Protein AF-X1LWW3-F1 (afdb_monomer_lite)

Sequence (211 aa):
NKEDERLEAESEGTTGSRALFHESEEETETEDITKPSPLWREARHLEIQKPESTLDLELETPLEQMEEQEVVDDPVRMYLHEIGRVHLLTAAEEKDLARKMEEGIRIKEIKQGYLQRYGRDPSATEIIITILLELSQASTTIHLLQEQLQLTPAASFLENISNAKLRESIDSEIRPQLILAIAHQTDKSIPEAGQLLTELALNINLLPRNR

Organism: NCBI:txid412755

InterPro domains:
  IPR009042 RNA polymerase sigma-70 region 1.2 [PF00140] (74-104)
  IPR013325 RNA polymerase sigma factor, region 2 [SSF88946] (73-123)

Foldseek 3Di:
DDDDDDDDDDDDDDDDDDDDDDDDDDDDDDDDPPDDDPPCDDDDDDPPPDPPPPDPPPDDDPDDPPPPPPDPDDVVVVVCVVVVVDDDDDPVVVLVVVLVVLLVVLLVVLQVVCCVVPVDGDDPVVSLVVLVVLLVVCVVLLVLLCVVQVHDDDPDPCCSLLPPSSLVCLSPDVDLVSLVSQCVVVVHDSVVSVVSSSSSNSSSVNDDHDD

pLDDT: mean 71.03, std 23.87, range [26.94, 97.19]

Secondary structure (DSSP, 8-state):
----------------------------------------------------------------TTSTTS----HHHHHHHHHHTSPPPPHHHHHHHHHHHHHHHHHHHHHHHHHHHHSSPPPHHHHHHHHHHHHHHTHHHHHHHHHHTTPPPPSSHHHHHT-HHHHHHHHS---HHHHHHHHHHHT--HHHHHHHHHHHHHHHHTSPPP-

Radius of gyration: 32.55 Å; chains: 1; bounding box: 53×86×96 Å

Structure (mmCIF, N/CA/C/O backbone):
data_AF-X1LWW3-F1
#
_entry.id   AF-X1LWW3-F1
#
loop_
_atom_site.group_PDB
_atom_site.id
_atom_site.type_symbol
_atom_site.label_atom_id
_atom_site.label_alt_id
_atom_site.label_comp_id
_atom_site.label_asym_id
_atom_site.label_entity_id
_atom_site.label_seq_id
_atom_site.pdbx_PDB_ins_code
_atom_site.Cartn_x
_atom_site.Cartn_y
_atom_site.Cartn_z
_atom_site.occupancy
_atom_site.B_iso_or_equiv
_atom_site.auth_seq_id
_atom_site.auth_comp_id
_atom_site.auth_asym_id
_atom_site.auth_atom_id
_atom_site.pdbx_PDB_model_num
ATOM 1 N N . ASN A 1 1 ? -23.680 -67.344 53.473 1.00 42.09 1 ASN A N 1
ATOM 2 C CA . ASN A 1 1 ? -23.224 -67.235 52.071 1.00 42.09 1 ASN A CA 1
ATOM 3 C C . ASN A 1 1 ? -22.686 -65.827 51.923 1.00 42.09 1 ASN A C 1
ATOM 5 O O . ASN A 1 1 ? -23.464 -64.909 52.133 1.00 42.09 1 ASN A O 1
ATOM 9 N N . LYS A 1 2 ? -21.362 -65.622 51.904 1.00 38.00 2 LYS A N 1
ATOM 10 C CA . LYS A 1 2 ? -20.435 -65.995 50.810 1.00 38.00 2 LYS A CA 1
ATOM 11 C C . LYS A 1 2 ? -20.917 -65.393 49.489 1.00 38.00 2 LYS A C 1
ATOM 13 O O . LYS A 1 2 ? -22.034 -65.720 49.105 1.00 38.00 2 LYS A O 1
ATOM 18 N N . GLU A 1 3 ? -20.164 -64.602 48.743 1.00 37.00 3 GLU A N 1
ATOM 19 C CA . GLU A 1 3 ? -18.806 -64.020 48.824 1.00 37.00 3 GLU A CA 1
ATOM 20 C C . GLU A 1 3 ? -18.736 -63.112 47.561 1.00 37.00 3 GLU A C 1
ATOM 22 O O . GLU A 1 3 ? -19.389 -63.453 46.577 1.00 37.00 3 GLU A O 1
ATOM 27 N N . ASP A 1 4 ? -18.085 -61.943 47.645 1.00 38.03 4 ASP A N 1
ATOM 28 C CA . ASP A 1 4 ? -17.089 -61.345 46.713 1.00 38.03 4 ASP A CA 1
ATOM 29 C C . ASP A 1 4 ? -17.143 -61.632 45.181 1.00 38.03 4 ASP A C 1
ATOM 31 O O . ASP A 1 4 ? -17.503 -62.718 44.748 1.00 38.03 4 ASP A O 1
ATOM 35 N N . GLU A 1 5 ? -16.707 -60.772 44.245 1.00 39.97 5 GLU A N 1
ATOM 36 C CA . GLU A 1 5 ? -16.131 -59.406 44.219 1.00 39.97 5 GLU A CA 1
ATOM 37 C C . GLU A 1 5 ? -16.098 -58.932 42.730 1.00 39.97 5 GLU A C 1
ATOM 39 O O . GLU A 1 5 ? -15.919 -59.792 41.876 1.00 39.97 5 GLU A O 1
ATOM 44 N N . ARG A 1 6 ? -16.116 -57.606 42.441 1.00 34.56 6 ARG A N 1
ATOM 45 C CA . ARG A 1 6 ? -15.432 -56.907 41.291 1.00 34.56 6 ARG A CA 1
ATOM 46 C C . ARG A 1 6 ? -15.757 -57.319 39.813 1.00 34.56 6 ARG A C 1
ATOM 48 O O . ARG A 1 6 ? -16.179 -58.430 39.555 1.00 34.56 6 ARG A O 1
ATOM 55 N N . LEU A 1 7 ? -15.569 -56.527 38.738 1.00 37.94 7 LEU A N 1
ATOM 56 C CA . LEU A 1 7 ? -15.313 -55.092 38.456 1.00 37.94 7 LEU A CA 1
ATOM 57 C C . LEU A 1 7 ? -15.684 -54.780 36.969 1.00 37.94 7 LEU A C 1
ATOM 59 O O . LEU A 1 7 ? -15.617 -55.674 36.137 1.00 37.94 7 LEU A O 1
ATOM 63 N N . GLU A 1 8 ? -16.000 -53.506 36.687 1.00 33.22 8 GLU A N 1
ATOM 64 C CA . GLU A 1 8 ? -15.754 -52.702 35.451 1.00 33.22 8 GLU A CA 1
ATOM 65 C C . GLU A 1 8 ? -16.253 -53.102 34.023 1.00 33.22 8 GLU A C 1
ATOM 67 O O . GLU A 1 8 ? -15.926 -54.145 33.472 1.00 33.22 8 GLU A O 1
ATOM 72 N N . ALA A 1 9 ? -17.044 -52.172 33.442 1.00 33.34 9 ALA A N 1
ATOM 73 C CA . ALA A 1 9 ? -16.976 -51.507 32.111 1.00 33.34 9 ALA A CA 1
ATOM 74 C C . ALA A 1 9 ? -16.011 -52.040 31.016 1.00 33.34 9 ALA A C 1
ATOM 76 O O . ALA A 1 9 ? -14.944 -52.540 31.327 1.00 33.34 9 ALA A O 1
ATOM 77 N N . GLU A 1 10 ? -16.160 -51.848 29.700 1.00 30.58 10 GLU A N 1
ATOM 78 C CA . GLU A 1 10 ? -17.108 -51.282 28.720 1.00 30.58 10 GLU A CA 1
ATOM 79 C C . GLU A 1 10 ? -16.449 -51.553 27.330 1.00 30.58 10 GLU A C 1
ATOM 81 O O . GLU A 1 10 ? -15.224 -51.569 27.264 1.00 30.58 10 GLU A O 1
ATOM 86 N N . SER A 1 11 ? -17.255 -51.728 26.263 1.00 32.38 11 SER A N 1
ATOM 87 C CA . SER A 1 11 ? -17.024 -51.264 24.859 1.00 32.38 11 SER A CA 1
ATOM 88 C C . SER A 1 11 ? -15.762 -51.745 24.055 1.00 32.38 11 SER A C 1
ATOM 90 O O . SER A 1 11 ? -14.815 -52.277 24.613 1.00 32.38 11 SER A O 1
ATOM 92 N N . GLU A 1 12 ? -15.658 -51.750 22.709 1.00 31.80 12 GLU A N 1
ATOM 93 C CA . GLU A 1 12 ? -16.465 -51.259 21.567 1.00 31.80 12 GLU A CA 1
ATOM 94 C C . GLU A 1 12 ? -16.449 -52.216 20.335 1.00 31.80 12 GLU A C 1
ATOM 96 O O . GLU A 1 12 ? -15.546 -53.027 20.148 1.00 31.80 12 GLU A O 1
ATOM 101 N N . GLY A 1 13 ? -17.440 -52.039 19.446 1.00 30.72 13 GLY A N 1
ATOM 102 C CA . GLY A 1 13 ? -17.260 -51.811 17.993 1.00 30.72 13 GLY A CA 1
ATOM 103 C C . GLY A 1 13 ? -16.327 -52.702 17.149 1.00 30.72 13 GLY A C 1
ATOM 104 O O . GLY A 1 13 ? -15.132 -52.451 17.035 1.00 30.72 13 GLY A O 1
ATOM 105 N N . THR A 1 14 ? -16.900 -53.660 16.410 1.00 31.52 14 THR A N 1
ATOM 106 C CA . THR A 1 14 ? -16.178 -54.539 15.465 1.00 31.52 14 THR A CA 1
ATOM 107 C C . THR A 1 14 ? -15.800 -53.879 14.128 1.00 31.52 14 THR A C 1
ATOM 109 O O . THR A 1 14 ? -16.537 -53.075 13.561 1.00 31.52 14 THR A O 1
ATOM 112 N N . THR A 1 15 ? -14.654 -54.304 13.592 1.00 28.72 15 THR A N 1
ATOM 113 C CA . THR A 1 15 ? -14.040 -53.906 12.319 1.00 28.72 15 THR A CA 1
ATOM 114 C C . THR A 1 15 ? -14.560 -54.670 11.085 1.00 28.72 15 THR A C 1
ATOM 116 O O . THR A 1 15 ? -14.900 -55.845 11.157 1.00 28.72 15 THR A O 1
ATOM 119 N N . GLY A 1 16 ? -14.470 -54.033 9.908 1.00 27.94 16 GLY A N 1
ATOM 120 C CA . GLY A 1 16 ? -14.126 -54.709 8.644 1.00 27.94 16 GLY A CA 1
ATOM 121 C C . GLY A 1 16 ? -15.239 -55.366 7.804 1.00 27.94 16 GLY A C 1
ATOM 122 O O . GLY A 1 16 ? -15.766 -56.427 8.119 1.00 27.94 16 GLY A O 1
ATOM 123 N N . SER A 1 17 ? -15.471 -54.821 6.607 1.00 32.28 17 SER A N 1
ATOM 124 C CA . SER A 1 17 ? -16.016 -55.539 5.438 1.00 32.28 17 SER A CA 1
ATOM 125 C C . SER A 1 17 ? -15.245 -55.052 4.206 1.00 32.28 17 SER A C 1
ATOM 127 O O . SER A 1 17 ? -15.243 -53.863 3.921 1.00 32.28 17 SER A O 1
ATOM 129 N N . ARG A 1 18 ? -14.335 -55.852 3.636 1.00 27.52 18 ARG A N 1
ATOM 130 C CA . ARG A 1 18 ? -14.555 -56.999 2.723 1.00 27.52 18 ARG A CA 1
ATOM 131 C C . ARG A 1 18 ? -14.950 -56.558 1.299 1.00 27.52 18 ARG A C 1
ATOM 133 O O . ARG A 1 18 ? -16.104 -56.645 0.911 1.00 27.52 18 ARG A O 1
ATOM 140 N N . ALA A 1 19 ? -13.918 -56.145 0.562 1.00 28.84 19 ALA A N 1
ATOM 141 C CA . ALA A 1 19 ? -13.612 -56.450 -0.841 1.00 28.84 19 ALA A CA 1
ATOM 142 C C . ALA A 1 19 ? -14.745 -56.700 -1.863 1.00 28.84 19 ALA A C 1
ATOM 144 O O . ALA A 1 19 ? -15.468 -57.691 -1.774 1.00 28.84 19 ALA A O 1
ATOM 145 N N . LEU A 1 20 ? -14.675 -55.960 -2.976 1.00 29.12 20 LEU A N 1
ATOM 146 C CA . LEU A 1 20 ? -14.835 -56.544 -4.310 1.00 29.12 20 LEU A CA 1
ATOM 147 C C . LEU A 1 20 ? -13.635 -56.121 -5.175 1.00 29.12 20 LEU A C 1
ATOM 149 O O . LEU A 1 20 ? -13.406 -54.930 -5.367 1.00 29.12 20 LEU A O 1
ATOM 153 N N . PHE A 1 21 ? -12.866 -57.097 -5.657 1.00 26.94 21 PHE A N 1
ATOM 154 C CA . PHE A 1 21 ? -11.781 -56.896 -6.621 1.00 26.94 21 PHE A CA 1
ATOM 155 C C . PHE A 1 21 ? -12.326 -57.058 -8.044 1.00 26.94 21 PHE A C 1
ATOM 157 O O . PHE A 1 21 ? -13.183 -57.912 -8.284 1.00 26.94 21 PHE A O 1
ATOM 164 N N . HIS A 1 22 ? -11.766 -56.313 -8.994 1.00 27.00 22 HIS A N 1
ATOM 165 C CA . HIS A 1 22 ? -11.712 -56.754 -10.385 1.00 27.00 22 HIS A CA 1
ATOM 166 C C . HIS A 1 22 ? -10.365 -56.335 -10.977 1.00 27.00 22 HIS A C 1
ATOM 168 O O . HIS A 1 22 ? -10.201 -55.217 -11.458 1.00 27.00 22 HIS A O 1
ATOM 174 N N . GLU A 1 23 ? -9.390 -57.231 -10.851 1.00 29.97 23 GLU A N 1
ATOM 175 C CA . GLU A 1 23 ? -8.090 -57.138 -11.511 1.00 29.97 23 GLU A CA 1
ATOM 176 C C . GLU A 1 23 ? -8.173 -57.817 -12.879 1.00 29.97 23 GLU A C 1
ATOM 178 O O . GLU A 1 23 ? -8.755 -58.896 -13.003 1.00 29.97 23 GLU A O 1
ATOM 183 N N . SER A 1 24 ? -7.553 -57.177 -13.869 1.00 28.59 24 SER A N 1
ATOM 184 C CA . SER A 1 24 ? -7.166 -57.763 -15.153 1.00 28.59 24 SER A CA 1
ATOM 185 C C . SER A 1 24 ? -5.855 -57.100 -15.592 1.00 28.59 24 SER A C 1
ATOM 187 O O . SER A 1 24 ? -5.847 -56.197 -16.426 1.00 28.59 24 SER A O 1
ATOM 189 N N . GLU A 1 25 ? -4.760 -57.527 -14.964 1.00 30.78 25 GLU A N 1
ATOM 190 C CA . GLU A 1 25 ? -3.413 -57.581 -15.562 1.00 30.78 25 GLU A CA 1
ATOM 191 C C . GLU A 1 25 ? -3.492 -58.470 -16.837 1.00 30.78 25 GLU A C 1
ATOM 193 O O . GLU A 1 25 ? -4.400 -59.296 -16.937 1.00 30.78 25 GLU A O 1
ATOM 198 N N . GLU A 1 26 ? -2.668 -58.419 -17.886 1.00 29.92 26 GLU A N 1
ATOM 199 C CA . GLU A 1 26 ? -1.486 -57.638 -18.304 1.00 29.92 26 GLU A CA 1
ATOM 200 C C . GLU A 1 26 ? -1.547 -57.577 -19.874 1.00 29.92 26 GLU A C 1
ATOM 202 O O . GLU A 1 26 ? -2.515 -58.067 -20.459 1.00 29.92 26 GLU A O 1
ATOM 207 N N . GLU A 1 27 ? -0.655 -56.996 -20.687 1.00 30.27 27 GLU A N 1
ATOM 208 C CA . GLU A 1 27 ? 0.735 -56.547 -20.507 1.00 30.27 27 GLU A CA 1
ATOM 209 C C . GLU A 1 27 ? 1.046 -55.297 -21.397 1.00 30.27 27 GLU A C 1
ATOM 211 O O . GLU A 1 27 ? 0.201 -54.430 -21.618 1.00 30.27 27 GLU A O 1
ATOM 216 N N . THR A 1 28 ? 2.283 -55.196 -21.888 1.00 28.97 28 THR A N 1
ATOM 217 C CA . THR A 1 28 ? 2.961 -54.163 -22.694 1.00 28.97 28 THR A CA 1
ATOM 218 C C . THR A 1 28 ? 2.555 -54.027 -24.176 1.00 28.97 28 THR A C 1
ATOM 220 O O . THR A 1 28 ? 2.373 -55.040 -24.843 1.00 28.97 28 THR A O 1
ATOM 223 N N . GLU A 1 29 ? 2.646 -52.813 -24.753 1.00 30.06 29 GLU A N 1
ATOM 224 C CA . GLU A 1 29 ? 3.713 -52.489 -25.739 1.00 30.06 29 GLU A CA 1
ATOM 225 C C . GLU A 1 29 ? 3.787 -50.997 -26.158 1.00 30.06 29 GLU A C 1
ATOM 227 O O . GLU A 1 29 ? 2.811 -50.385 -26.581 1.00 30.06 29 GLU A O 1
ATOM 232 N N . THR A 1 30 ? 5.019 -50.471 -26.147 1.00 35.94 30 THR A N 1
ATOM 233 C CA . THR A 1 30 ? 5.535 -49.256 -26.824 1.00 35.94 30 THR A CA 1
ATOM 234 C C . THR A 1 30 ? 5.037 -47.857 -26.422 1.00 35.94 30 THR A C 1
ATOM 236 O O . THR A 1 30 ? 3.871 -47.491 -26.536 1.00 35.94 30 THR A O 1
ATOM 239 N N . GLU A 1 31 ? 6.010 -47.021 -26.048 1.00 42.03 31 GLU A N 1
ATOM 240 C CA . GLU A 1 31 ? 5.896 -45.568 -25.928 1.00 42.03 31 GLU A CA 1
ATOM 241 C C . GLU A 1 31 ? 5.699 -44.929 -27.317 1.00 42.03 31 GLU A C 1
ATOM 243 O O . GLU A 1 31 ? 6.591 -45.010 -28.163 1.00 42.03 31 GLU A O 1
ATOM 248 N N . ASP A 1 32 ? 4.588 -44.221 -27.545 1.00 32.72 32 ASP A N 1
ATOM 249 C CA . ASP A 1 32 ? 4.509 -43.219 -28.615 1.00 32.72 32 ASP A CA 1
ATOM 250 C C . ASP A 1 32 ? 4.491 -41.819 -27.996 1.00 32.72 32 ASP A C 1
ATOM 252 O O . ASP A 1 32 ? 3.484 -41.348 -27.463 1.00 32.72 32 ASP A O 1
ATOM 256 N N . ILE A 1 33 ? 5.639 -41.142 -28.054 1.00 49.72 33 ILE A N 1
ATOM 257 C CA . ILE A 1 33 ? 5.785 -39.739 -27.652 1.00 49.72 33 ILE A CA 1
ATOM 258 C C . ILE A 1 33 ? 5.254 -38.866 -28.801 1.00 49.72 33 ILE A C 1
ATOM 260 O O . ILE A 1 33 ? 5.992 -38.147 -29.486 1.00 49.72 33 ILE A O 1
ATOM 264 N N . T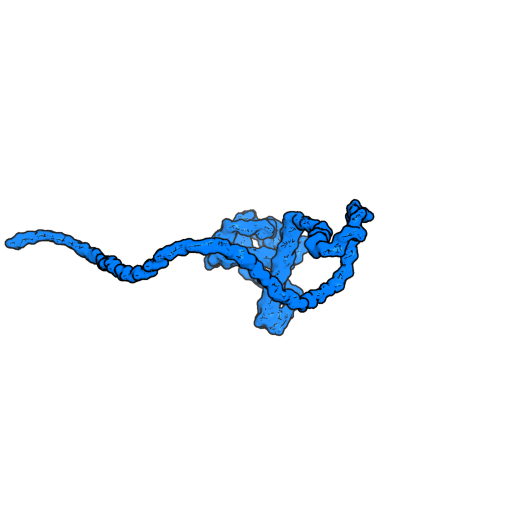HR A 1 34 ? 3.943 -38.931 -29.041 1.00 41.12 34 THR A N 1
ATOM 265 C CA . THR A 1 34 ? 3.278 -38.173 -30.104 1.00 41.12 34 THR A CA 1
ATOM 266 C C . THR A 1 34 ? 3.107 -36.703 -29.708 1.00 41.12 34 THR A C 1
ATOM 268 O O . THR A 1 34 ? 2.056 -36.279 -29.248 1.00 41.12 34 THR A O 1
ATOM 271 N N . LYS A 1 35 ? 4.180 -35.931 -29.938 1.00 43.56 35 LYS A N 1
ATOM 272 C CA . LYS A 1 35 ? 4.260 -34.475 -30.214 1.00 43.56 35 LYS A CA 1
ATOM 273 C C . LYS A 1 35 ? 3.374 -33.535 -29.362 1.00 43.56 35 LYS A C 1
ATOM 275 O O . LYS A 1 35 ? 2.153 -33.562 -29.496 1.00 43.56 35 LYS A O 1
ATOM 280 N N . PRO A 1 36 ? 3.947 -32.567 -28.614 1.00 40.44 36 PRO A N 1
ATOM 281 C CA . PRO A 1 36 ? 3.145 -31.610 -27.854 1.00 40.44 36 PRO A CA 1
ATOM 282 C C . PRO A 1 36 ? 2.225 -30.790 -28.770 1.00 40.44 36 PRO A C 1
ATOM 284 O O . PRO A 1 36 ? 2.679 -30.083 -29.672 1.00 40.44 36 PRO A O 1
ATOM 287 N N . SER A 1 37 ? 0.920 -30.877 -28.510 1.00 42.25 37 SER A N 1
ATOM 288 C CA . SER A 1 37 ? -0.119 -30.097 -29.184 1.00 42.25 37 SER A CA 1
ATOM 289 C C . SER A 1 37 ? 0.187 -28.594 -29.108 1.00 42.25 37 SER A C 1
ATOM 291 O O . SER A 1 37 ? 0.428 -28.091 -28.007 1.00 42.25 37 SER A O 1
ATOM 293 N N . PRO A 1 38 ? 0.133 -27.837 -30.222 1.00 46.41 38 PRO A N 1
ATOM 294 C CA . PRO A 1 38 ? 0.380 -26.401 -30.191 1.00 46.41 38 PRO A CA 1
ATOM 295 C C . PRO A 1 38 ? -0.770 -25.687 -29.467 1.00 46.41 38 PRO A C 1
ATOM 297 O O . PRO A 1 38 ? -1.820 -25.401 -30.041 1.00 46.41 38 PRO A O 1
ATOM 300 N N . LEU A 1 39 ? -0.554 -25.374 -28.187 1.00 44.78 39 LEU A N 1
ATOM 301 C CA . LEU A 1 39 ? -1.499 -24.662 -27.314 1.00 44.78 39 LEU A CA 1
ATOM 302 C C . LEU A 1 39 ? -1.666 -23.167 -27.659 1.00 44.78 39 LEU A C 1
ATOM 304 O O . LEU A 1 39 ? -2.405 -22.449 -26.992 1.00 44.78 39 LEU A O 1
ATOM 308 N N . TRP A 1 40 ? -1.043 -22.711 -28.746 1.00 41.69 40 TRP A N 1
ATOM 309 C CA . TRP A 1 40 ? -1.119 -21.352 -29.278 1.00 41.69 40 TRP A CA 1
ATOM 310 C C . TRP A 1 40 ? -2.173 -21.268 -30.386 1.00 41.69 40 TRP A C 1
ATOM 312 O O . TRP A 1 40 ? -1.863 -21.036 -31.555 1.00 41.69 40 TRP A O 1
ATOM 322 N N . ARG A 1 41 ? -3.443 -21.496 -30.029 1.00 38.84 41 ARG A N 1
ATOM 323 C CA . ARG A 1 41 ? -4.552 -21.340 -30.978 1.00 38.84 41 ARG A CA 1
ATOM 324 C C . ARG A 1 41 ? -4.790 -19.852 -31.243 1.00 38.84 41 ARG A C 1
ATOM 326 O O . ARG A 1 41 ? -5.519 -19.212 -30.496 1.00 38.84 41 ARG A O 1
ATOM 333 N N . GLU A 1 42 ? -4.152 -19.358 -32.303 1.00 43.19 42 GLU A N 1
ATOM 334 C CA . GLU A 1 42 ? -4.397 -18.077 -32.978 1.00 43.19 42 GLU A CA 1
ATOM 335 C C . GLU A 1 42 ? -4.565 -16.883 -32.030 1.00 43.19 42 GLU A C 1
ATOM 337 O O . GLU A 1 42 ? -5.670 -16.536 -31.600 1.00 43.19 42 GLU A O 1
ATOM 342 N N . ALA A 1 43 ? -3.451 -16.193 -31.770 1.00 45.19 43 ALA A N 1
ATOM 343 C CA . ALA A 1 43 ? -3.479 -14.854 -31.201 1.00 45.19 43 ALA A CA 1
ATOM 344 C C . ALA A 1 43 ? -4.308 -13.933 -32.115 1.00 45.19 43 ALA A C 1
ATOM 346 O O . ALA A 1 43 ? -3.825 -13.423 -33.129 1.00 45.19 43 ALA A O 1
ATOM 347 N N . ARG A 1 44 ? -5.586 -13.738 -31.764 1.00 41.47 44 ARG A N 1
ATOM 348 C CA . ARG A 1 44 ? -6.431 -12.714 -32.385 1.00 41.47 44 ARG A CA 1
ATOM 349 C C . ARG A 1 44 ? -5.702 -11.387 -32.246 1.00 41.47 44 ARG A C 1
ATOM 351 O O . ARG A 1 44 ? -5.200 -11.094 -31.162 1.00 41.47 44 ARG A O 1
ATOM 358 N N . HIS A 1 45 ? -5.657 -10.614 -33.329 1.00 41.66 45 HIS A N 1
ATOM 359 C CA . HIS A 1 45 ? -5.015 -9.305 -33.341 1.00 41.66 45 HIS A CA 1
ATOM 360 C C . HIS A 1 45 ? -5.557 -8.445 -32.191 1.00 41.66 45 HIS A C 1
ATOM 362 O O . HIS A 1 45 ? -6.698 -7.987 -32.218 1.00 41.66 45 HIS A O 1
ATOM 368 N N . LEU A 1 46 ? -4.725 -8.261 -31.170 1.00 43.31 46 LEU A N 1
ATOM 369 C CA . LEU A 1 46 ? -4.905 -7.252 -30.144 1.00 43.31 46 LEU A CA 1
ATOM 370 C C . LEU A 1 46 ? -4.251 -5.988 -30.687 1.00 43.31 46 LEU A C 1
ATOM 372 O O . LEU A 1 46 ? -3.028 -5.859 -30.666 1.00 43.31 46 LEU A O 1
ATOM 376 N N . GLU A 1 47 ? -5.070 -5.070 -31.196 1.00 44.00 47 GLU A N 1
ATOM 377 C CA . GLU A 1 47 ? -4.635 -3.718 -31.543 1.00 44.00 47 GLU A CA 1
ATOM 378 C C . GLU A 1 47 ? -4.287 -2.960 -30.256 1.00 44.00 47 GLU A C 1
ATOM 380 O O . GLU A 1 47 ? -5.091 -2.222 -29.685 1.00 44.00 47 GLU A O 1
ATOM 385 N N . ILE A 1 48 ? -3.067 -3.180 -29.767 1.00 55.03 48 ILE A N 1
ATOM 386 C CA . ILE A 1 48 ? -2.485 -2.389 -28.689 1.00 55.03 48 ILE A CA 1
ATOM 387 C C . ILE A 1 48 ? -2.202 -1.006 -29.274 1.00 55.03 48 ILE A C 1
ATOM 389 O O . ILE A 1 48 ? -1.207 -0.805 -29.970 1.00 55.03 48 ILE A O 1
ATOM 393 N N . GLN A 1 49 ? -3.082 -0.044 -28.991 1.00 40.06 49 GLN A N 1
ATOM 394 C CA . GLN A 1 49 ? -2.807 1.362 -29.269 1.00 40.06 49 GLN A CA 1
ATOM 395 C C . GLN A 1 49 ? -1.612 1.794 -28.415 1.00 40.06 49 GLN A C 1
ATOM 397 O O . GLN A 1 49 ? -1.743 2.048 -27.218 1.00 40.06 49 GLN A O 1
ATOM 402 N N . LYS A 1 50 ? -0.430 1.831 -29.036 1.00 42.25 50 LYS A N 1
ATOM 403 C CA . LYS A 1 50 ? 0.790 2.368 -28.438 1.00 42.25 50 LYS A CA 1
ATOM 404 C C . LYS A 1 50 ? 0.554 3.864 -28.183 1.00 42.25 50 LYS A C 1
ATOM 406 O O . LYS A 1 50 ? 0.349 4.587 -29.157 1.00 42.25 50 LYS A O 1
ATOM 411 N N . PRO A 1 51 ? 0.545 4.349 -26.927 1.00 41.66 51 PRO A N 1
ATOM 412 C CA . PRO A 1 51 ? 0.475 5.783 -26.684 1.00 41.66 51 PRO A CA 1
ATOM 413 C C . PRO A 1 51 ? 1.723 6.446 -27.279 1.00 41.66 51 PRO A C 1
ATOM 415 O O . PRO A 1 51 ? 2.825 5.903 -27.167 1.00 41.66 51 PRO A O 1
ATOM 418 N N . GLU A 1 52 ? 1.556 7.610 -27.907 1.00 43.72 52 GLU A N 1
ATOM 419 C CA . GLU A 1 52 ? 2.662 8.391 -28.467 1.00 43.72 52 GLU A CA 1
ATOM 420 C C . GLU A 1 52 ? 3.538 8.958 -27.339 1.00 43.72 52 GLU A C 1
ATOM 422 O O . GLU A 1 52 ? 3.359 10.080 -26.869 1.00 43.72 52 GLU A O 1
ATOM 427 N N . SER A 1 53 ? 4.496 8.158 -26.870 1.00 42.03 53 SER A N 1
ATOM 428 C CA . SER A 1 53 ? 5.545 8.612 -25.965 1.00 42.03 53 SER A CA 1
ATOM 429 C C . SER A 1 53 ? 6.652 9.291 -26.772 1.00 42.03 53 SER A C 1
ATOM 431 O O . SER A 1 53 ? 7.577 8.625 -27.240 1.00 42.03 53 SER A O 1
ATOM 433 N N . THR A 1 54 ? 6.580 10.616 -26.906 1.00 40.97 54 THR A N 1
ATOM 434 C CA . THR A 1 54 ? 7.696 11.455 -27.373 1.00 40.97 54 THR A CA 1
ATOM 435 C C . THR A 1 54 ? 8.772 11.538 -26.285 1.00 40.97 54 THR A C 1
ATOM 437 O O . THR A 1 54 ? 8.919 12.549 -25.596 1.00 40.97 54 THR A O 1
ATOM 440 N N . LEU A 1 55 ? 9.471 10.426 -26.080 1.00 40.69 55 LEU A N 1
ATOM 441 C CA . LEU A 1 55 ? 10.679 10.333 -25.275 1.00 40.69 55 LEU A CA 1
ATOM 442 C C . LEU A 1 55 ? 11.776 9.795 -26.184 1.00 40.69 55 LEU A C 1
ATOM 444 O O . LEU A 1 55 ? 11.957 8.582 -26.297 1.00 40.69 55 LEU A O 1
ATOM 448 N N . ASP A 1 56 ? 12.484 10.723 -26.824 1.00 43.09 56 ASP A N 1
ATOM 449 C CA . ASP A 1 56 ? 13.744 10.456 -27.506 1.00 43.09 56 ASP A CA 1
ATOM 450 C C . ASP A 1 56 ? 14.782 10.047 -26.453 1.00 43.09 56 ASP A C 1
ATOM 452 O O . ASP A 1 56 ? 15.525 10.857 -25.898 1.00 43.09 56 ASP A O 1
ATOM 456 N N . LEU A 1 57 ? 14.783 8.756 -26.124 1.00 47.94 57 LEU A N 1
ATOM 457 C CA . LEU A 1 57 ? 15.855 8.101 -25.391 1.00 47.94 57 LEU A CA 1
ATOM 458 C C . LEU A 1 57 ? 17.022 7.890 -26.361 1.00 47.94 57 LEU A C 1
ATOM 460 O O . LEU A 1 57 ? 17.277 6.772 -26.808 1.00 47.94 57 LEU A O 1
ATOM 464 N N . GLU A 1 58 ? 17.722 8.982 -26.681 1.00 48.03 58 GLU A N 1
ATOM 465 C CA . GLU A 1 58 ? 19.036 8.960 -27.334 1.00 48.03 58 GLU A CA 1
ATOM 466 C C . GLU A 1 58 ? 20.064 8.330 -26.377 1.00 48.03 58 GLU A C 1
ATOM 468 O O . GLU A 1 58 ? 20.848 8.996 -25.701 1.00 48.03 58 GLU A O 1
ATOM 473 N N . LEU A 1 59 ? 20.011 7.002 -26.275 1.00 52.56 59 LEU A N 1
ATOM 474 C CA . LEU A 1 59 ? 20.987 6.179 -25.576 1.00 52.56 59 LEU A CA 1
ATOM 475 C C . LEU A 1 59 ? 22.185 5.961 -26.506 1.00 52.56 59 LEU A C 1
ATOM 477 O O . LEU A 1 59 ? 22.172 5.069 -27.350 1.00 52.56 59 LEU A O 1
ATOM 481 N N . GLU A 1 60 ? 23.227 6.781 -26.353 1.00 52.09 60 GLU A N 1
ATOM 482 C CA . GLU A 1 60 ? 24.503 6.564 -27.040 1.00 52.09 60 GLU A CA 1
ATOM 483 C C . GLU A 1 60 ? 25.148 5.239 -26.594 1.00 52.09 60 GLU A C 1
ATOM 485 O O . GLU A 1 60 ? 25.677 5.130 -25.486 1.00 52.09 60 GLU A O 1
ATOM 490 N N . THR A 1 61 ? 25.187 4.242 -27.482 1.00 50.03 61 THR A N 1
ATOM 491 C CA . THR A 1 61 ? 26.059 3.064 -27.346 1.00 50.03 61 THR A CA 1
ATOM 492 C C . THR A 1 61 ? 26.845 2.815 -28.641 1.00 50.03 61 THR A C 1
ATOM 494 O O . THR A 1 61 ? 26.303 2.305 -29.621 1.00 50.03 61 THR A O 1
ATOM 497 N N . PRO A 1 62 ? 28.152 3.140 -28.684 1.00 52.75 62 PRO A N 1
ATOM 498 C CA . PRO A 1 62 ? 29.003 2.818 -29.826 1.00 52.75 62 PRO A CA 1
ATOM 499 C C . PRO A 1 62 ? 29.436 1.342 -29.800 1.00 52.75 62 PRO A C 1
ATOM 501 O O . PRO A 1 62 ? 30.551 1.022 -29.387 1.00 52.75 62 PRO A O 1
ATOM 504 N N . LEU A 1 63 ? 28.570 0.436 -30.262 1.00 49.09 63 LEU A N 1
ATOM 505 C CA . LEU A 1 63 ? 28.945 -0.933 -30.632 1.00 49.09 63 LEU A CA 1
ATOM 506 C C . LEU A 1 63 ? 28.276 -1.325 -31.962 1.00 49.09 63 LEU A C 1
ATOM 508 O O . LEU A 1 63 ? 27.067 -1.214 -32.117 1.00 49.09 63 LEU A O 1
ATOM 512 N N . GLU A 1 64 ? 29.100 -1.800 -32.901 1.00 45.44 64 GLU A N 1
ATOM 513 C CA . GLU A 1 64 ? 28.706 -2.656 -34.037 1.00 45.44 64 GLU A CA 1
ATOM 514 C C . GLU A 1 64 ? 27.839 -2.050 -35.166 1.00 45.44 64 GLU A C 1
ATOM 516 O O . GLU A 1 64 ? 26.937 -2.693 -35.696 1.00 45.44 64 GLU A O 1
ATOM 521 N N . GLN A 1 65 ? 28.261 -0.905 -35.725 1.00 45.59 65 GLN A N 1
ATOM 522 C CA . GLN A 1 65 ? 27.886 -0.474 -37.095 1.00 45.59 65 GLN A CA 1
ATOM 523 C C . GLN A 1 65 ? 28.459 -1.383 -38.222 1.00 45.59 65 GLN A C 1
ATOM 525 O O . GLN A 1 65 ? 28.805 -0.895 -39.299 1.00 45.59 65 GLN A O 1
ATOM 530 N N . MET A 1 66 ? 28.663 -2.686 -37.985 1.00 44.16 66 MET A N 1
ATOM 531 C CA . MET A 1 66 ? 29.444 -3.559 -38.882 1.00 44.16 66 MET A CA 1
ATOM 532 C C . MET A 1 66 ? 28.769 -4.865 -39.327 1.00 44.16 66 MET A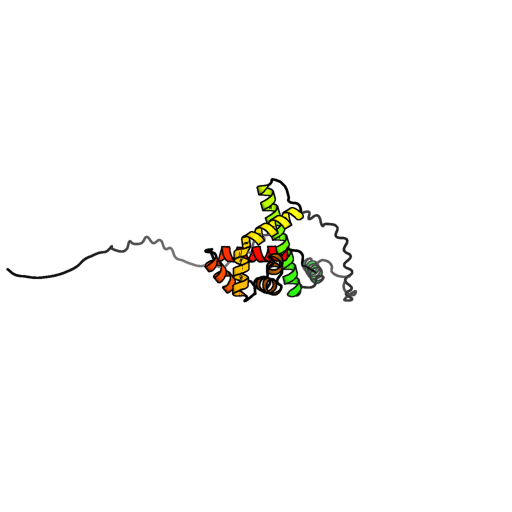 C 1
ATOM 534 O O . MET A 1 66 ? 29.306 -5.498 -40.233 1.00 44.16 66 MET A O 1
ATOM 538 N N . GLU A 1 67 ? 27.604 -5.251 -38.788 1.00 46.16 67 GLU A N 1
ATOM 539 C CA . GLU A 1 67 ? 26.937 -6.520 -39.164 1.00 46.16 67 GLU A CA 1
ATOM 540 C C . GLU A 1 67 ? 25.452 -6.388 -39.584 1.00 46.16 67 GLU A C 1
ATOM 542 O O . GLU A 1 67 ? 24.805 -7.387 -39.884 1.00 46.16 67 GLU A O 1
ATOM 547 N N . GLU A 1 68 ? 24.892 -5.176 -39.688 1.00 49.91 68 GLU A N 1
ATOM 548 C CA . GLU A 1 68 ? 23.439 -4.975 -39.888 1.00 49.91 68 GLU A CA 1
ATOM 549 C C . GLU A 1 68 ? 22.861 -5.375 -41.267 1.00 49.91 68 GLU A C 1
ATOM 551 O O . GLU A 1 68 ? 21.643 -5.316 -41.441 1.00 49.91 68 GLU A O 1
ATOM 556 N N . GLN A 1 69 ? 23.668 -5.768 -42.266 1.00 50.19 69 GLN A N 1
ATOM 557 C CA . GLN A 1 69 ? 23.189 -5.816 -43.661 1.00 50.19 69 GLN A CA 1
ATOM 558 C C . GLN A 1 69 ? 22.875 -7.205 -44.256 1.00 50.19 69 GLN A C 1
ATOM 560 O O . GLN A 1 69 ? 22.199 -7.251 -45.287 1.00 50.19 69 GLN A O 1
ATOM 565 N N . GLU A 1 70 ? 23.267 -8.327 -43.640 1.00 50.34 70 GLU A N 1
ATOM 566 C CA . GLU A 1 70 ? 22.919 -9.670 -44.147 1.00 50.34 70 GLU A CA 1
ATOM 567 C C . GLU A 1 70 ? 22.233 -10.565 -43.095 1.00 50.34 70 GLU A C 1
ATOM 569 O O . GLU A 1 70 ? 22.710 -10.761 -41.981 1.00 50.34 70 GLU A O 1
ATOM 574 N N . VAL A 1 71 ? 21.113 -11.181 -43.505 1.00 56.00 71 VAL A N 1
ATOM 575 C CA . VAL A 1 71 ? 20.266 -12.118 -42.731 1.00 56.00 71 VAL A CA 1
ATOM 576 C C . VAL A 1 71 ? 19.384 -11.476 -41.639 1.00 56.00 71 VAL A C 1
ATOM 578 O O . VAL A 1 71 ? 19.406 -11.863 -40.468 1.00 56.00 71 VAL A O 1
ATOM 581 N N . VAL A 1 72 ? 18.509 -10.557 -42.061 1.00 60.69 72 VAL A N 1
ATOM 582 C CA . VAL A 1 72 ? 17.284 -10.179 -41.328 1.00 60.69 72 VAL A CA 1
ATOM 583 C C . VAL A 1 72 ? 16.152 -11.135 -41.725 1.00 60.69 72 VAL A C 1
ATOM 585 O O . VAL A 1 72 ? 15.457 -10.869 -42.699 1.00 60.69 72 VAL A O 1
ATOM 588 N N . ASP A 1 73 ? 15.989 -12.256 -41.012 1.00 62.53 73 ASP A N 1
ATOM 589 C CA . ASP A 1 73 ? 14.767 -13.092 -41.117 1.00 62.53 73 ASP A CA 1
ATOM 590 C C . ASP A 1 73 ? 14.544 -14.080 -39.943 1.00 62.53 73 ASP A C 1
ATOM 592 O O . ASP A 1 73 ? 13.695 -14.967 -40.008 1.00 62.53 73 ASP A O 1
ATOM 596 N N . ASP A 1 74 ? 15.303 -13.958 -38.846 1.00 84.75 74 ASP A N 1
ATOM 597 C CA . ASP A 1 74 ? 15.092 -14.772 -37.641 1.00 84.75 74 ASP A CA 1
ATOM 598 C C . ASP A 1 74 ? 14.296 -13.971 -36.588 1.00 84.75 74 ASP A C 1
ATOM 600 O O . ASP A 1 74 ? 14.850 -13.043 -35.982 1.00 84.75 74 ASP A O 1
ATOM 604 N N . PRO A 1 75 ? 13.017 -14.311 -36.323 1.00 89.88 75 PRO A N 1
ATOM 605 C CA . PRO A 1 75 ? 12.209 -13.611 -35.327 1.00 89.88 75 PRO A CA 1
ATOM 606 C C . PRO A 1 75 ? 12.751 -13.784 -33.901 1.00 89.88 75 PRO A C 1
ATOM 608 O O . PRO A 1 75 ? 12.508 -12.920 -33.059 1.00 89.88 75 PRO A O 1
ATOM 611 N N . VAL A 1 76 ? 13.513 -14.850 -33.620 1.00 90.94 76 VAL A N 1
ATOM 612 C CA . VAL A 1 76 ? 14.175 -15.048 -32.324 1.00 90.94 76 VAL A CA 1
ATOM 613 C C . VAL A 1 76 ? 15.336 -14.070 -32.180 1.00 90.94 76 VAL A C 1
ATOM 615 O O . VAL A 1 76 ? 15.437 -13.403 -31.153 1.00 90.94 76 VAL A O 1
ATOM 618 N N . ARG A 1 77 ? 16.171 -13.908 -33.215 1.00 89.31 77 ARG A N 1
ATOM 619 C CA . ARG A 1 77 ? 17.250 -12.904 -33.233 1.00 89.31 77 ARG A CA 1
ATOM 620 C C . ARG A 1 77 ? 16.709 -11.484 -33.086 1.00 89.31 77 ARG A C 1
ATOM 622 O O . ARG A 1 77 ? 17.249 -10.721 -32.292 1.00 89.31 77 ARG A O 1
ATOM 629 N N . MET A 1 78 ? 15.627 -11.152 -33.794 1.00 90.12 78 MET A N 1
ATOM 630 C CA . MET A 1 78 ? 14.949 -9.859 -33.659 1.00 90.12 78 MET A CA 1
ATOM 631 C C . MET A 1 78 ? 14.455 -9.633 -32.222 1.00 90.12 78 MET A C 1
ATOM 633 O O . MET A 1 78 ? 14.708 -8.576 -31.652 1.00 90.12 78 MET A O 1
ATOM 637 N N . TYR A 1 79 ? 13.806 -10.631 -31.611 1.00 91.62 79 TYR A N 1
ATOM 638 C CA . TYR A 1 79 ? 13.337 -10.546 -30.226 1.00 91.62 79 TYR A CA 1
ATOM 639 C C . TYR A 1 79 ? 14.489 -10.394 -29.220 1.00 91.62 79 TYR A C 1
ATOM 641 O O . TYR A 1 79 ? 14.427 -9.527 -28.353 1.00 91.62 79 TYR A O 1
ATOM 649 N N . LEU A 1 80 ? 15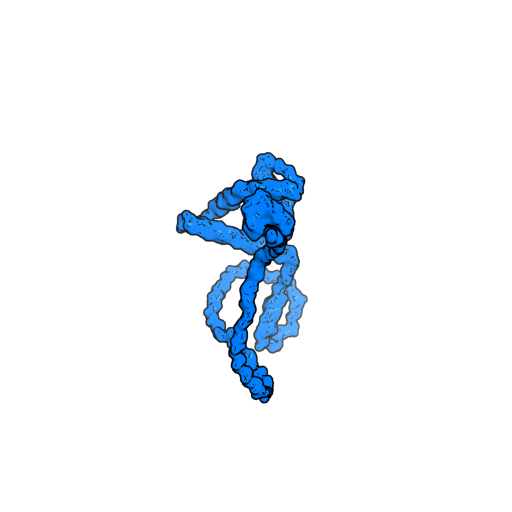.555 -11.193 -29.352 1.00 92.94 80 LEU A N 1
ATOM 650 C CA . LEU A 1 80 ? 16.739 -11.125 -28.488 1.00 92.94 80 LEU A CA 1
ATOM 651 C C . LEU A 1 80 ? 17.457 -9.774 -28.596 1.00 92.94 80 LEU A C 1
ATOM 653 O O . LEU A 1 80 ? 17.875 -9.223 -27.581 1.00 92.94 80 LEU A O 1
ATOM 657 N N . HIS A 1 81 ? 17.569 -9.228 -29.808 1.00 89.94 81 HIS A N 1
ATOM 658 C CA . HIS A 1 81 ? 18.152 -7.910 -30.030 1.00 89.94 81 HIS A CA 1
ATOM 659 C C . HIS A 1 81 ? 17.264 -6.793 -29.454 1.00 89.94 81 HIS A C 1
ATOM 661 O O . HIS A 1 81 ? 17.782 -5.871 -28.831 1.00 89.94 81 HIS A O 1
ATOM 667 N N . GLU A 1 82 ? 15.935 -6.898 -29.573 1.00 91.75 82 GLU A N 1
ATOM 668 C CA . GLU A 1 82 ? 15.001 -5.925 -28.991 1.00 91.75 82 GLU A CA 1
ATOM 669 C C . GLU A 1 82 ? 15.044 -5.918 -27.454 1.00 91.75 82 GLU A C 1
ATOM 671 O O . GLU A 1 82 ? 15.186 -4.854 -26.855 1.00 91.75 82 GLU A O 1
ATOM 676 N N . ILE A 1 83 ? 14.996 -7.085 -26.795 1.00 89.88 83 ILE A N 1
ATOM 677 C CA . ILE A 1 83 ? 15.092 -7.139 -25.323 1.00 89.88 83 ILE A CA 1
ATOM 678 C C . ILE A 1 83 ? 16.498 -6.783 -24.819 1.00 89.88 83 ILE A C 1
ATOM 680 O O . ILE A 1 83 ? 16.629 -6.222 -23.734 1.00 89.88 83 ILE A O 1
ATOM 684 N N . GLY A 1 84 ? 17.544 -7.060 -25.607 1.00 88.81 84 GLY A N 1
ATOM 685 C CA . GLY A 1 84 ? 18.937 -6.749 -25.275 1.00 88.81 84 GLY A CA 1
ATOM 686 C C . GLY A 1 84 ? 19.270 -5.253 -25.266 1.00 88.81 84 GLY A C 1
ATOM 687 O O . GLY A 1 84 ? 20.292 -4.866 -24.706 1.00 88.81 84 GLY A O 1
ATOM 688 N N . ARG A 1 85 ? 18.404 -4.402 -25.838 1.00 91.19 85 ARG A N 1
ATOM 689 C CA . ARG A 1 85 ? 18.531 -2.932 -25.796 1.00 91.19 85 ARG A CA 1
ATOM 690 C C . ARG A 1 85 ? 18.203 -2.336 -24.423 1.00 91.19 85 ARG A C 1
ATOM 692 O O . ARG A 1 85 ? 18.621 -1.216 -24.131 1.00 91.19 85 ARG A O 1
ATOM 699 N N . VAL A 1 86 ? 17.456 -3.052 -23.579 1.00 90.06 86 VAL A N 1
ATOM 700 C CA . VAL A 1 86 ? 17.027 -2.564 -22.261 1.00 90.06 86 VAL A CA 1
ATOM 701 C C . VAL A 1 86 ? 17.930 -3.142 -21.174 1.00 90.06 86 VAL A C 1
ATOM 703 O O . VAL A 1 86 ? 18.066 -4.354 -21.031 1.00 90.06 86 VAL A O 1
ATOM 706 N N . HIS A 1 87 ? 18.534 -2.263 -20.377 1.00 91.19 87 HIS A N 1
ATOM 707 C CA . HIS A 1 87 ? 19.366 -2.669 -19.249 1.00 91.19 87 HIS A CA 1
ATOM 708 C C . HIS A 1 87 ? 18.511 -3.326 -18.154 1.00 91.19 87 HIS A C 1
ATOM 710 O O . HIS A 1 87 ? 17.409 -2.866 -17.852 1.00 91.19 87 HIS A O 1
ATOM 716 N N . LEU A 1 88 ? 19.032 -4.392 -17.540 1.00 94.38 88 LEU A N 1
ATOM 717 C CA . LEU A 1 88 ? 18.398 -5.015 -16.378 1.00 94.38 88 LEU A CA 1
ATOM 718 C C . LEU A 1 88 ? 18.391 -4.044 -15.192 1.00 94.38 88 LEU A C 1
ATOM 720 O O . LEU A 1 88 ? 19.371 -3.335 -14.961 1.00 94.38 88 LEU A O 1
ATOM 724 N N . LEU A 1 89 ? 17.302 -4.057 -14.420 1.00 95.88 89 LEU A N 1
ATOM 725 C CA . LEU A 1 89 ? 17.192 -3.261 -13.201 1.00 95.88 89 LEU A CA 1
ATOM 726 C C . LEU A 1 89 ? 18.205 -3.732 -12.153 1.00 95.88 89 LEU A C 1
ATOM 728 O O . LEU A 1 89 ? 18.392 -4.930 -11.929 1.00 95.88 89 LEU A O 1
ATOM 732 N N . THR A 1 90 ? 18.810 -2.782 -11.451 1.00 95.81 90 THR A N 1
ATOM 733 C CA . THR A 1 90 ? 19.487 -3.052 -10.183 1.00 95.81 90 THR A CA 1
ATOM 734 C C . THR A 1 90 ? 18.464 -3.363 -9.085 1.00 95.81 90 THR A C 1
ATOM 736 O O . THR A 1 90 ? 17.319 -2.914 -9.136 1.00 95.81 90 THR A O 1
ATOM 739 N N . ALA A 1 91 ? 18.883 -4.056 -8.022 1.00 92.19 91 ALA A N 1
ATOM 740 C CA . ALA A 1 91 ? 18.008 -4.368 -6.882 1.00 92.19 91 ALA A CA 1
ATOM 741 C C . ALA A 1 91 ? 17.399 -3.116 -6.202 1.00 92.19 91 ALA A C 1
ATOM 743 O O . ALA A 1 91 ? 16.338 -3.189 -5.582 1.00 92.19 91 ALA A O 1
ATOM 744 N N . ALA A 1 92 ? 18.054 -1.953 -6.318 1.00 90.38 92 ALA A N 1
ATOM 745 C CA . ALA A 1 92 ? 17.515 -0.683 -5.835 1.00 90.38 92 ALA A CA 1
ATOM 746 C C . ALA A 1 92 ? 16.381 -0.161 -6.736 1.00 90.38 92 ALA A C 1
ATOM 748 O O . ALA A 1 92 ? 15.345 0.269 -6.232 1.00 90.38 92 ALA A O 1
ATOM 749 N N . GLU A 1 93 ? 16.552 -0.237 -8.057 1.00 93.06 93 GLU A N 1
ATOM 750 C CA . GLU A 1 93 ? 15.534 0.167 -9.034 1.00 93.06 93 GLU A CA 1
ATOM 751 C C . GLU A 1 93 ? 14.330 -0.779 -9.032 1.00 93.06 93 GLU A C 1
ATOM 753 O O . GLU A 1 93 ? 13.199 -0.314 -9.142 1.00 93.06 93 GLU A O 1
ATOM 758 N N . GLU A 1 94 ? 14.552 -2.082 -8.836 1.00 93.06 94 GLU A N 1
ATOM 759 C CA . GLU A 1 94 ? 13.487 -3.070 -8.641 1.00 93.06 94 GLU A CA 1
ATOM 760 C C . GLU A 1 94 ? 12.635 -2.726 -7.411 1.00 93.06 94 GLU A C 1
ATOM 762 O O . GLU A 1 94 ? 11.411 -2.622 -7.520 1.00 93.06 94 GLU A O 1
ATOM 767 N N . LYS A 1 95 ? 13.267 -2.446 -6.259 1.00 88.62 95 LYS A N 1
ATOM 768 C CA . LYS A 1 95 ? 12.552 -2.019 -5.044 1.00 88.62 95 LYS A CA 1
ATOM 769 C C . LYS A 1 95 ? 11.778 -0.713 -5.255 1.00 88.62 95 LYS A C 1
ATOM 771 O O . LYS A 1 95 ? 10.645 -0.580 -4.789 1.00 88.62 95 LYS A O 1
ATOM 776 N N . ASP A 1 96 ? 12.366 0.253 -5.955 1.00 88.69 96 ASP A N 1
ATOM 777 C CA . ASP A 1 96 ? 11.719 1.534 -6.249 1.00 88.69 96 ASP A CA 1
ATOM 778 C C . ASP A 1 96 ? 10.567 1.414 -7.257 1.00 88.69 96 ASP A C 1
ATOM 780 O O . ASP A 1 96 ? 9.595 2.169 -7.163 1.00 88.69 96 ASP A O 1
ATOM 784 N N . LEU A 1 97 ? 10.645 0.474 -8.202 1.00 92.81 97 LEU A N 1
ATOM 785 C CA . LEU A 1 97 ? 9.563 0.159 -9.130 1.00 92.81 97 LEU A CA 1
ATO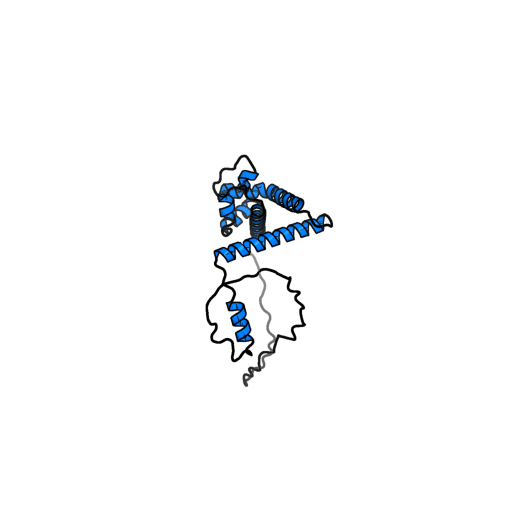M 786 C C . LEU A 1 97 ? 8.416 -0.565 -8.416 1.00 92.81 97 LEU A C 1
ATOM 788 O O . LEU A 1 97 ? 7.270 -0.131 -8.540 1.00 92.81 97 LEU A O 1
ATOM 792 N N . ALA A 1 98 ? 8.722 -1.596 -7.622 1.00 90.06 98 ALA A N 1
ATOM 793 C CA . ALA A 1 98 ? 7.743 -2.333 -6.824 1.00 90.06 98 ALA A CA 1
ATOM 794 C C . ALA A 1 98 ? 6.943 -1.386 -5.915 1.00 90.06 98 ALA A C 1
ATOM 796 O O . ALA A 1 98 ? 5.717 -1.342 -5.990 1.00 90.06 98 ALA A O 1
ATOM 797 N N . ARG A 1 99 ? 7.635 -0.514 -5.171 1.00 86.75 99 ARG A N 1
ATOM 798 C CA . ARG A 1 99 ? 7.010 0.499 -4.309 1.00 86.75 99 ARG A CA 1
ATOM 799 C C . ARG A 1 99 ? 6.058 1.432 -5.071 1.00 86.75 99 ARG A C 1
ATOM 801 O O . ARG A 1 99 ? 4.944 1.668 -4.615 1.00 86.75 99 ARG A O 1
ATOM 808 N N . LYS A 1 100 ? 6.440 1.922 -6.259 1.00 90.56 100 LYS A N 1
ATOM 809 C CA . LYS A 1 100 ? 5.551 2.746 -7.111 1.00 90.56 100 LYS A CA 1
ATOM 810 C C . LYS A 1 100 ? 4.325 1.969 -7.604 1.00 90.56 100 LYS A C 1
ATOM 812 O O . LYS A 1 100 ? 3.249 2.552 -7.744 1.00 90.56 100 LYS A O 1
ATOM 817 N N . MET A 1 101 ? 4.475 0.673 -7.889 1.00 93.44 101 MET A N 1
ATOM 818 C CA . MET A 1 101 ? 3.358 -0.189 -8.285 1.00 93.44 101 MET A CA 1
ATOM 819 C C . MET A 1 101 ? 2.374 -0.382 -7.127 1.00 93.44 101 MET A C 1
ATOM 821 O O . MET A 1 101 ? 1.174 -0.212 -7.331 1.00 93.44 101 MET A O 1
ATOM 825 N N . GLU A 1 102 ? 2.864 -0.659 -5.918 1.00 91.12 102 GLU A N 1
ATOM 826 C CA . GLU A 1 102 ? 2.038 -0.803 -4.713 1.00 91.12 102 GLU A CA 1
ATOM 827 C C . GLU A 1 102 ? 1.328 0.510 -4.334 1.00 91.12 102 GLU A C 1
ATOM 829 O O . GLU A 1 102 ? 0.118 0.509 -4.101 1.00 91.12 102 GLU A O 1
ATOM 834 N N . GLU A 1 103 ? 2.035 1.648 -4.361 1.00 91.00 103 GLU A N 1
ATOM 835 C CA . GLU A 1 103 ? 1.458 2.993 -4.188 1.00 91.00 103 GLU A CA 1
ATOM 836 C C . GLU A 1 103 ? 0.312 3.239 -5.199 1.00 91.00 103 GLU A C 1
ATOM 838 O O . GLU A 1 103 ? -0.773 3.708 -4.836 1.00 91.00 103 GLU A O 1
ATOM 843 N N . GLY A 1 104 ? 0.512 2.866 -6.470 1.00 94.19 104 GLY A N 1
ATOM 844 C CA . GLY A 1 104 ? -0.502 2.968 -7.525 1.00 94.19 104 GLY A CA 1
ATOM 845 C C . GLY A 1 104 ? -1.704 2.033 -7.331 1.00 94.19 104 GLY A C 1
ATOM 846 O O . GLY A 1 104 ? -2.845 2.443 -7.572 1.00 94.19 104 GLY A O 1
ATOM 847 N N . ILE A 1 105 ? -1.471 0.802 -6.863 1.00 95.06 105 ILE A N 1
ATOM 848 C CA . ILE A 1 105 ? -2.525 -0.156 -6.500 1.00 95.06 105 ILE A CA 1
ATOM 849 C C . ILE A 1 105 ? -3.355 0.400 -5.337 1.00 95.06 105 ILE A C 1
ATOM 851 O O . ILE A 1 105 ? -4.578 0.473 -5.463 1.00 95.06 105 ILE A O 1
ATOM 855 N N . ARG A 1 106 ? -2.722 0.907 -4.271 1.00 94.56 106 ARG A N 1
ATOM 856 C CA . ARG A 1 106 ? -3.432 1.476 -3.115 1.00 94.56 106 ARG A CA 1
ATOM 857 C C . ARG A 1 106 ? -4.313 2.666 -3.494 1.00 94.56 106 ARG A C 1
ATOM 859 O O . ARG A 1 106 ? -5.467 2.748 -3.078 1.00 94.56 106 ARG A O 1
ATOM 866 N N . ILE A 1 107 ? -3.827 3.564 -4.355 1.00 95.44 107 ILE A N 1
ATOM 867 C CA . ILE A 1 107 ? -4.649 4.667 -4.885 1.00 95.44 107 ILE A CA 1
ATOM 868 C C . ILE A 1 107 ? -5.864 4.131 -5.663 1.00 95.44 107 ILE A C 1
ATOM 870 O O . ILE A 1 107 ? -6.952 4.707 -5.578 1.00 95.44 107 ILE A O 1
ATOM 874 N N . LYS A 1 108 ? -5.709 3.041 -6.425 1.00 96.38 108 LYS A N 1
ATOM 875 C CA . LYS A 1 108 ? -6.807 2.411 -7.172 1.00 96.38 108 LYS A CA 1
ATOM 876 C C . LYS A 1 108 ? -7.842 1.769 -6.241 1.00 96.38 108 LYS A C 1
ATOM 878 O O . LYS A 1 108 ? -9.034 1.945 -6.486 1.00 96.38 108 LYS A O 1
ATOM 883 N N . GLU A 1 109 ? -7.412 1.101 -5.172 1.00 95.69 109 GLU A N 1
ATOM 884 C CA . GLU A 1 109 ? -8.291 0.560 -4.121 1.00 95.69 109 GLU A CA 1
ATOM 885 C C . GLU A 1 109 ? -9.120 1.668 -3.463 1.00 95.69 109 GLU A C 1
ATOM 887 O O . GLU A 1 109 ? -10.348 1.584 -3.428 1.00 95.69 109 GLU A O 1
ATOM 892 N N . ILE A 1 110 ? -8.466 2.752 -3.025 1.00 95.31 110 ILE A N 1
ATOM 893 C CA . ILE A 1 110 ? -9.125 3.909 -2.400 1.00 95.31 110 ILE A CA 1
ATOM 894 C C . ILE A 1 110 ? -10.147 4.531 -3.361 1.00 95.31 110 ILE A C 1
ATOM 896 O O . ILE A 1 110 ? -11.287 4.792 -2.972 1.00 95.31 110 ILE A O 1
ATOM 900 N N . LYS A 1 111 ? -9.785 4.716 -4.640 1.00 96.56 111 LYS A N 1
ATOM 901 C CA . LYS A 1 111 ? -10.719 5.186 -5.679 1.00 96.56 111 LYS A CA 1
ATOM 902 C C . LYS A 1 111 ? -11.917 4.256 -5.842 1.00 96.56 111 LYS A C 1
ATOM 904 O O . LYS A 1 111 ? -13.045 4.737 -5.906 1.00 96.56 111 LYS A O 1
ATOM 909 N N . GLN A 1 112 ? -11.694 2.945 -5.878 1.00 97.19 112 GLN A N 1
ATOM 910 C CA . GLN A 1 112 ? -12.755 1.953 -6.038 1.00 97.19 112 GLN A CA 1
ATOM 911 C C . GLN A 1 112 ? -13.700 1.923 -4.825 1.00 97.19 112 GLN A C 1
ATOM 913 O O . GLN A 1 112 ? -14.917 1.912 -5.010 1.00 97.19 112 GLN A O 1
ATOM 918 N N . GLY A 1 113 ? -13.171 1.965 -3.598 1.00 95.81 113 GLY A N 1
ATOM 919 C CA . GLY A 1 113 ? -13.974 2.051 -2.374 1.00 95.81 113 GLY A CA 1
ATOM 920 C C . GLY A 1 113 ? -14.776 3.354 -2.288 1.00 95.81 113 GLY A C 1
ATOM 921 O O . GLY A 1 113 ? -15.956 3.342 -1.931 1.00 95.81 113 GLY A O 1
ATOM 922 N N . TYR A 1 114 ? -14.179 4.476 -2.699 1.00 96.38 114 TYR A N 1
ATOM 923 C CA . TYR A 1 114 ? -14.869 5.763 -2.774 1.00 96.38 114 TYR A CA 1
ATOM 924 C C . TYR A 1 114 ? -15.989 5.749 -3.831 1.00 96.38 114 TYR A C 1
ATOM 926 O O . TYR A 1 114 ? -17.114 6.155 -3.537 1.00 96.38 114 TYR A O 1
ATOM 934 N N . LEU A 1 115 ? -15.726 5.210 -5.027 1.00 96.50 115 LEU A N 1
ATOM 935 C CA . LEU A 1 115 ? -16.714 5.058 -6.099 1.00 96.50 115 LEU A CA 1
ATOM 936 C C . LEU A 1 115 ? -17.906 4.195 -5.662 1.00 96.50 115 LEU A C 1
ATOM 938 O O . LEU A 1 115 ? -19.049 4.572 -5.909 1.00 96.50 115 LEU A O 1
ATOM 942 N N . GLN A 1 116 ? -17.665 3.086 -4.953 1.00 96.94 116 GLN A N 1
ATOM 943 C CA . GLN A 1 116 ? -18.732 2.247 -4.389 1.00 96.94 116 GLN A CA 1
ATOM 944 C C . GLN A 1 116 ? -19.576 2.986 -3.341 1.00 96.94 116 GLN A C 1
ATOM 946 O O . GLN A 1 116 ? -20.789 2.795 -3.282 1.00 96.94 116 GLN A O 1
ATOM 951 N N . ARG A 1 117 ? -18.950 3.832 -2.512 1.00 95.75 117 ARG A N 1
ATOM 952 C CA . ARG A 1 117 ? -19.620 4.531 -1.404 1.00 95.75 117 ARG A CA 1
ATOM 953 C C . ARG A 1 117 ? -20.365 5.801 -1.825 1.00 95.75 117 ARG A C 1
ATOM 955 O O . ARG A 1 117 ? -21.368 6.139 -1.201 1.00 95.75 117 ARG A O 1
ATOM 962 N N . TYR A 1 118 ? -19.875 6.507 -2.844 1.00 95.25 118 TYR A N 1
ATOM 963 C CA . TYR A 1 118 ? -20.359 7.839 -3.234 1.00 95.25 118 TYR A CA 1
ATOM 964 C C . TYR A 1 118 ? -20.839 7.944 -4.691 1.00 95.25 118 TYR A C 1
ATOM 966 O O . TYR A 1 118 ? -21.347 8.993 -5.082 1.00 95.25 118 TYR A O 1
ATOM 974 N N . GLY A 1 119 ? -20.690 6.893 -5.506 1.00 96.38 119 GLY A N 1
ATOM 975 C CA . GLY A 1 119 ? -21.166 6.859 -6.896 1.00 96.38 119 GLY A CA 1
ATOM 976 C C . GLY A 1 119 ? -20.372 7.725 -7.884 1.00 96.38 119 GLY A C 1
ATOM 977 O O . GLY A 1 119 ? -20.827 7.928 -9.007 1.00 96.38 119 GLY A O 1
ATOM 978 N N . ARG A 1 120 ? -19.201 8.240 -7.487 1.00 96.31 120 ARG A N 1
ATOM 979 C CA . ARG A 1 120 ? -18.282 9.016 -8.337 1.00 96.31 120 ARG A CA 1
ATOM 980 C C . ARG A 1 120 ? -16.823 8.778 -7.956 1.00 96.31 120 ARG A C 1
ATOM 982 O O . ARG A 1 120 ? -16.545 8.391 -6.824 1.00 96.31 120 ARG A O 1
ATOM 989 N N . ASP A 1 121 ? -15.901 9.102 -8.855 1.00 94.94 121 ASP A N 1
ATOM 990 C CA . ASP A 1 121 ? -14.477 9.166 -8.529 1.00 94.94 121 ASP A CA 1
ATOM 991 C C . ASP A 1 121 ? -14.155 10.269 -7.493 1.00 94.94 121 ASP A C 1
ATOM 993 O O . ASP A 1 121 ? -14.793 11.336 -7.488 1.00 94.94 121 ASP A O 1
ATOM 997 N N . PRO A 1 122 ? -13.156 10.043 -6.617 1.00 97.06 122 PRO A N 1
ATOM 998 C CA . PRO A 1 122 ? -12.650 11.054 -5.698 1.00 97.06 122 PRO A CA 1
ATOM 999 C C . PRO A 1 122 ? -11.654 12.015 -6.360 1.00 97.06 122 PRO A C 1
ATOM 1001 O O . PRO A 1 122 ? -10.835 11.638 -7.202 1.00 97.06 122 PRO A O 1
ATOM 1004 N N . SER A 1 123 ? -11.656 13.257 -5.881 1.00 97.00 123 SER A N 1
ATOM 1005 C CA . SER A 1 123 ? -10.579 14.227 -6.092 1.00 97.00 123 SER A CA 1
ATOM 1006 C C . SER A 1 123 ? -9.294 13.812 -5.358 1.00 97.00 123 SER A C 1
ATOM 1008 O O . SER A 1 123 ? -9.338 13.089 -4.362 1.00 97.00 123 SER A O 1
ATOM 1010 N N . ALA A 1 124 ? -8.137 14.333 -5.782 1.00 94.12 124 ALA A N 1
ATOM 1011 C CA . ALA A 1 124 ? -6.856 14.123 -5.100 1.00 94.12 124 ALA A CA 1
ATOM 1012 C C . ALA A 1 124 ? -6.914 14.491 -3.602 1.00 94.12 124 ALA A C 1
ATOM 1014 O O . ALA A 1 124 ? -6.401 13.755 -2.762 1.00 94.12 124 ALA A O 1
ATOM 1015 N N . THR A 1 125 ? -7.615 15.574 -3.248 1.00 95.06 125 THR A N 1
ATOM 1016 C CA . THR A 1 125 ? -7.826 15.974 -1.846 1.00 95.06 125 THR A CA 1
ATOM 1017 C C . THR A 1 125 ? -8.651 14.947 -1.068 1.00 95.06 125 THR A C 1
ATOM 1019 O O . THR A 1 125 ? -8.403 14.724 0.110 1.00 95.06 125 THR A O 1
ATOM 1022 N N . GLU A 1 126 ? -9.617 14.291 -1.713 1.00 95.75 126 GLU A N 1
ATOM 1023 C CA . GLU A 1 126 ? -10.490 13.295 -1.080 1.00 95.75 126 GLU A CA 1
ATOM 1024 C C . GLU A 1 126 ? -9.769 11.958 -0.885 1.00 95.75 126 GLU A C 1
ATOM 1026 O O . GLU A 1 126 ? -9.981 11.295 0.128 1.00 95.75 126 GLU A O 1
ATOM 1031 N N . ILE A 1 127 ? -8.847 11.608 -1.788 1.00 95.12 127 ILE A N 1
ATOM 1032 C CA . ILE A 1 127 ? -7.904 10.498 -1.598 1.00 95.12 127 ILE A CA 1
ATOM 1033 C C . ILE A 1 127 ? -7.017 10.782 -0.377 1.00 95.12 127 ILE A C 1
ATOM 1035 O O . ILE A 1 127 ? -6.951 9.955 0.527 1.00 95.12 127 ILE A O 1
ATOM 1039 N N . ILE A 1 128 ? -6.411 11.974 -0.288 1.00 93.44 128 ILE A N 1
ATOM 1040 C CA . ILE A 1 128 ? -5.571 12.369 0.859 1.00 93.44 128 ILE A CA 1
ATOM 1041 C C . ILE A 1 128 ? -6.368 12.363 2.174 1.00 93.44 128 ILE A C 1
ATOM 1043 O O . ILE A 1 128 ? -5.887 11.837 3.173 1.00 93.44 128 ILE A O 1
ATOM 1047 N N . ILE A 1 129 ? -7.594 12.898 2.189 1.00 94.06 129 ILE A N 1
ATOM 1048 C CA . ILE A 1 129 ? -8.471 12.853 3.373 1.00 94.06 129 ILE A CA 1
ATOM 1049 C C . ILE A 1 129 ? -8.777 11.404 3.769 1.00 94.06 129 ILE A C 1
ATOM 1051 O O . ILE A 1 129 ? -8.755 11.088 4.956 1.00 94.06 129 ILE A O 1
ATOM 1055 N N . THR A 1 130 ? -9.022 10.518 2.800 1.00 94.94 130 THR A N 1
ATOM 1056 C CA . THR A 1 130 ? -9.286 9.093 3.057 1.00 94.94 130 THR A CA 1
ATOM 1057 C C . THR A 1 130 ? -8.072 8.415 3.699 1.00 94.94 130 THR A C 1
ATOM 1059 O O . THR A 1 130 ? -8.211 7.810 4.758 1.00 94.94 130 THR A O 1
ATOM 1062 N N . ILE A 1 131 ? -6.871 8.628 3.146 1.00 93.19 131 ILE A N 1
ATOM 1063 C CA . ILE A 1 131 ? -5.596 8.144 3.708 1.00 93.19 131 ILE A CA 1
ATOM 1064 C C . ILE A 1 131 ? -5.402 8.654 5.144 1.00 93.19 131 ILE A C 1
ATOM 1066 O O . ILE A 1 131 ? -5.095 7.877 6.044 1.00 93.19 131 ILE A O 1
ATOM 1070 N N . LEU A 1 132 ? -5.623 9.949 5.398 1.00 92.00 132 LEU A N 1
ATOM 1071 C CA . LEU A 1 132 ? -5.488 10.531 6.738 1.00 92.00 132 LEU A CA 1
ATOM 1072 C C . LEU A 1 132 ? -6.510 9.963 7.738 1.00 92.00 132 LEU A C 1
ATOM 1074 O O . LEU A 1 132 ? -6.169 9.756 8.905 1.00 92.00 132 LEU A O 1
ATOM 1078 N N . LEU A 1 133 ? -7.739 9.675 7.298 1.00 92.44 133 LEU A N 1
ATOM 1079 C CA . LEU A 1 133 ? -8.752 9.017 8.126 1.00 92.44 133 LEU A CA 1
ATOM 1080 C C . LEU A 1 133 ? -8.345 7.578 8.468 1.00 92.44 133 LEU A C 1
ATOM 1082 O O . LEU A 1 133 ? -8.389 7.212 9.642 1.00 92.44 133 LEU A O 1
ATOM 1086 N N . GLU A 1 134 ? -7.895 6.790 7.491 1.00 92.38 134 GLU A N 1
ATOM 1087 C CA . GLU A 1 134 ? -7.400 5.422 7.706 1.00 92.38 134 GLU A CA 1
ATOM 1088 C C . GLU A 1 134 ? -6.191 5.399 8.657 1.00 92.38 134 GLU A C 1
ATOM 1090 O O . GLU A 1 134 ? -6.169 4.631 9.618 1.00 92.38 134 GLU A O 1
ATOM 1095 N N . LEU A 1 135 ? -5.226 6.308 8.474 1.00 90.62 135 LEU A N 1
ATOM 1096 C CA . LEU A 1 135 ? -4.078 6.457 9.374 1.00 90.62 135 LEU A CA 1
ATOM 1097 C C . LEU A 1 135 ? -4.497 6.839 10.800 1.00 90.62 135 LEU A C 1
ATOM 1099 O O . LEU A 1 135 ? -3.917 6.335 11.760 1.00 90.62 135 LEU A O 1
ATOM 1103 N N . SER A 1 136 ? -5.516 7.690 10.965 1.00 89.56 136 SER A N 1
ATOM 1104 C CA . SER A 1 136 ? -6.035 8.029 12.298 1.00 89.56 136 SER A CA 1
ATOM 1105 C C . SER A 1 136 ? -6.685 6.826 12.999 1.00 89.56 136 SER A C 1
ATOM 1107 O O . SER A 1 136 ? -6.542 6.662 14.212 1.00 89.56 136 SER A O 1
ATOM 1109 N N . GLN A 1 137 ? -7.335 5.937 12.239 1.00 89.88 137 GLN A N 1
ATOM 1110 C CA . GLN A 1 137 ? -7.919 4.688 12.744 1.00 89.88 137 GLN A CA 1
ATOM 1111 C C . GLN A 1 137 ? -6.839 3.643 13.068 1.00 89.88 137 GLN A C 1
ATOM 1113 O O . GLN A 1 137 ? -6.984 2.886 14.025 1.00 89.88 137 GLN A O 1
ATOM 1118 N N . ALA A 1 138 ? -5.720 3.655 12.341 1.00 88.56 138 ALA A N 1
ATOM 1119 C CA . ALA A 1 138 ? -4.538 2.837 12.616 1.00 88.56 138 ALA A CA 1
ATOM 1120 C C . ALA A 1 138 ? -3.659 3.363 13.776 1.00 88.56 138 ALA A C 1
ATOM 1122 O O . ALA A 1 138 ? -2.594 2.801 14.031 1.00 88.56 138 ALA A O 1
ATOM 1123 N N . SER A 1 139 ? -4.083 4.406 14.504 1.00 87.06 139 SER A N 1
ATOM 1124 C CA . SER A 1 139 ? -3.326 5.010 15.617 1.00 87.06 139 SER A CA 1
ATOM 1125 C C . SER A 1 139 ? -2.898 4.008 16.694 1.00 87.06 139 SER A C 1
ATOM 1127 O O . SER A 1 139 ? -1.750 4.056 17.135 1.00 87.06 139 SER A O 1
ATOM 1129 N N . THR A 1 140 ? -3.755 3.048 17.060 1.00 87.56 140 THR A N 1
ATOM 1130 C CA . THR A 1 140 ? -3.385 1.945 17.963 1.00 87.56 140 THR A CA 1
ATOM 1131 C C . THR A 1 140 ? -2.205 1.150 17.402 1.00 87.56 140 THR A C 1
ATOM 1133 O O . THR A 1 140 ? -1.190 1.010 18.074 1.00 87.56 140 THR A O 1
ATOM 1136 N N . THR A 1 141 ? -2.285 0.695 16.147 1.00 87.00 141 THR A N 1
ATOM 1137 C CA . THR A 1 141 ? -1.205 -0.048 15.475 1.00 87.00 141 THR A CA 1
ATOM 1138 C C . THR A 1 141 ? 0.088 0.768 15.405 1.00 87.00 141 THR A C 1
ATOM 1140 O O . THR A 1 141 ? 1.162 0.229 15.658 1.00 87.00 141 THR A O 1
ATOM 1143 N N . ILE A 1 142 ? -0.001 2.074 15.127 1.00 87.25 142 ILE A N 1
ATOM 1144 C CA . ILE A 1 142 ? 1.152 2.987 15.115 1.00 87.25 142 ILE A CA 1
ATOM 1145 C C . ILE A 1 142 ? 1.814 3.049 16.500 1.00 87.25 142 ILE A C 1
ATOM 1147 O O . ILE A 1 142 ? 3.035 2.945 16.584 1.00 87.25 142 ILE A O 1
ATOM 1151 N N . HIS A 1 143 ? 1.046 3.164 17.586 1.00 85.81 143 HIS A N 1
ATOM 1152 C CA . HIS A 1 143 ? 1.608 3.164 18.940 1.00 85.81 143 HIS A CA 1
ATOM 1153 C C . HIS A 1 143 ? 2.253 1.824 19.315 1.00 85.81 143 HIS A C 1
ATOM 1155 O O . HIS A 1 143 ? 3.368 1.820 19.832 1.00 85.81 143 HIS A O 1
ATOM 1161 N N . LEU A 1 144 ? 1.628 0.695 18.972 1.00 85.94 144 LEU A N 1
ATOM 1162 C CA . LEU A 1 144 ? 2.224 -0.629 19.184 1.00 85.94 144 LEU A CA 1
ATOM 1163 C C . LEU A 1 144 ? 3.554 -0.772 18.422 1.00 85.94 144 LEU A C 1
ATOM 1165 O O . LEU A 1 144 ? 4.544 -1.241 18.982 1.00 85.94 144 LEU A O 1
ATOM 1169 N N . LEU A 1 145 ? 3.626 -0.287 17.176 1.00 84.31 145 LEU A N 1
ATOM 1170 C CA . LEU A 1 145 ? 4.880 -0.214 16.418 1.00 84.31 145 LEU A CA 1
ATOM 1171 C C . LEU A 1 145 ? 5.932 0.664 17.104 1.00 84.31 145 LEU A C 1
ATOM 1173 O O . LEU A 1 145 ? 7.100 0.284 17.156 1.00 84.31 145 LEU A O 1
ATOM 1177 N N . GLN A 1 146 ? 5.545 1.819 17.649 1.00 86.38 146 GLN A N 1
ATOM 1178 C CA . GLN A 1 146 ? 6.467 2.685 18.389 1.00 86.38 146 GLN A CA 1
ATOM 1179 C C . GLN A 1 146 ? 7.043 1.987 19.624 1.00 86.38 146 GLN A C 1
ATOM 1181 O O . GLN A 1 146 ? 8.254 2.063 19.840 1.00 86.38 146 GLN A O 1
ATOM 1186 N N . GLU A 1 147 ? 6.224 1.254 20.380 1.00 85.25 147 GLU A N 1
ATOM 1187 C CA . GLU A 1 147 ? 6.678 0.449 21.520 1.00 85.25 147 GLU A CA 1
ATOM 1188 C C . GLU A 1 147 ? 7.663 -0.647 21.085 1.00 85.25 147 GLU A C 1
ATOM 1190 O O . GLU A 1 147 ? 8.765 -0.731 21.634 1.00 85.25 147 GLU A O 1
ATOM 1195 N N . GLN A 1 148 ? 7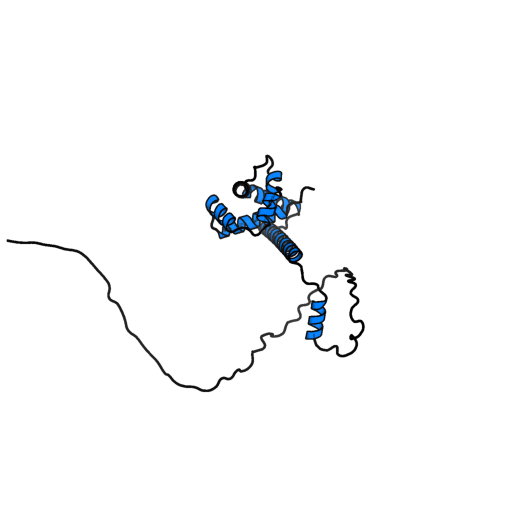.330 -1.434 20.051 1.00 83.00 148 GLN A N 1
ATOM 1196 C CA . GLN A 1 148 ? 8.218 -2.491 19.537 1.00 83.00 148 GLN A CA 1
ATOM 1197 C C . GLN A 1 148 ? 9.550 -1.941 18.992 1.00 83.00 148 GLN A C 1
ATOM 1199 O O . GLN A 1 148 ? 10.584 -2.605 19.078 1.00 83.00 148 GLN A O 1
ATOM 1204 N N . LEU A 1 149 ? 9.553 -0.722 18.446 1.00 81.88 149 LEU A N 1
ATOM 1205 C CA . LEU A 1 149 ? 10.741 -0.060 17.893 1.00 81.88 149 LEU A CA 1
ATOM 1206 C C . LEU A 1 149 ? 11.495 0.818 18.908 1.00 81.88 149 LEU A C 1
ATOM 1208 O O . LEU A 1 149 ? 12.510 1.432 18.546 1.00 81.88 149 LEU A O 1
ATOM 1212 N N . GLN A 1 150 ? 11.020 0.876 20.158 1.00 83.62 150 GLN A N 1
ATOM 1213 C CA . GLN A 1 150 ? 11.541 1.728 21.233 1.00 83.62 150 GLN A CA 1
ATOM 1214 C C . GLN A 1 150 ? 11.642 3.202 20.794 1.00 83.62 150 GLN A C 1
ATOM 1216 O O . GLN A 1 150 ? 12.666 3.867 20.963 1.00 83.62 150 GLN A O 1
ATOM 1221 N N . LEU A 1 151 ? 10.584 3.694 20.148 1.00 82.69 151 LEU A N 1
ATOM 1222 C CA . LEU A 1 151 ? 10.427 5.086 19.738 1.00 82.69 151 LEU A CA 1
ATOM 1223 C C . LEU A 1 151 ? 9.645 5.845 20.808 1.00 82.69 151 LEU A C 1
ATOM 1225 O O . LEU A 1 151 ? 8.597 5.393 21.258 1.00 82.69 151 LEU A O 1
ATOM 1229 N N . THR A 1 152 ? 10.120 7.031 21.180 1.00 78.31 152 THR A N 1
ATOM 1230 C CA . THR A 1 152 ? 9.351 7.953 22.021 1.00 78.31 152 THR A CA 1
ATOM 1231 C C . THR A 1 152 ? 8.179 8.524 21.216 1.00 78.31 152 THR A C 1
ATOM 1233 O O . THR A 1 152 ? 8.442 9.140 20.176 1.00 78.31 152 THR A O 1
ATOM 1236 N N . PRO A 1 153 ? 6.919 8.392 21.672 1.00 74.38 153 PRO A N 1
ATOM 1237 C CA . PRO A 1 153 ? 5.795 9.071 21.040 1.00 74.38 153 PRO A CA 1
ATOM 1238 C C . PRO A 1 153 ? 6.000 10.590 21.079 1.00 74.38 153 PRO A C 1
ATOM 1240 O O . PRO A 1 153 ? 6.206 11.178 22.141 1.00 74.38 153 PRO A O 1
ATOM 1243 N N . ALA A 1 154 ? 5.967 11.220 19.910 1.00 76.56 154 ALA A N 1
ATOM 1244 C CA . ALA A 1 154 ? 5.997 12.665 19.748 1.00 76.56 154 ALA A CA 1
ATOM 1245 C C . ALA A 1 154 ? 4.622 13.280 20.056 1.00 76.56 154 ALA A C 1
ATOM 1247 O O . ALA A 1 154 ? 3.591 12.601 20.002 1.00 76.56 154 ALA A O 1
ATOM 1248 N N . ALA A 1 155 ? 4.602 14.582 20.354 1.00 74.31 155 ALA A N 1
ATOM 1249 C CA . ALA A 1 155 ? 3.380 15.299 20.718 1.00 74.31 155 ALA A CA 1
ATOM 1250 C C . ALA A 1 155 ? 2.402 15.455 19.539 1.00 74.31 155 ALA A C 1
ATOM 1252 O O . ALA A 1 155 ? 1.195 15.558 19.758 1.00 74.31 155 ALA A O 1
ATOM 1253 N N . SER A 1 156 ? 2.897 15.459 18.295 1.00 80.31 156 SER A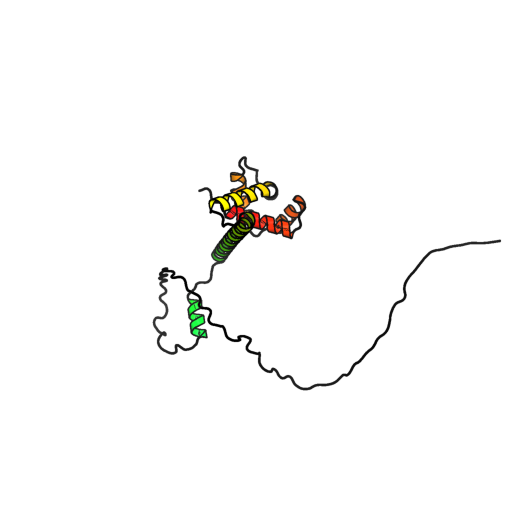 N 1
ATOM 1254 C CA . SER A 1 156 ? 2.065 15.516 17.093 1.00 80.31 156 SER A CA 1
ATOM 1255 C C . SER A 1 156 ? 1.902 14.148 16.430 1.00 80.31 156 SER A C 1
ATOM 1257 O O . SER A 1 156 ? 2.870 13.433 16.172 1.00 80.31 156 SER A O 1
ATOM 1259 N N . PHE A 1 157 ? 0.670 13.815 16.033 1.00 80.88 157 PHE A N 1
ATOM 1260 C CA . PHE A 1 157 ? 0.392 12.659 15.173 1.00 80.88 157 PHE A CA 1
ATOM 1261 C C . PHE A 1 157 ? 1.201 12.703 13.864 1.00 80.88 157 PHE A C 1
ATOM 1263 O O . PHE A 1 157 ? 1.719 11.676 13.429 1.00 80.88 157 PHE A O 1
ATOM 1270 N N . LEU A 1 158 ? 1.382 13.896 13.280 1.00 78.19 158 LEU A N 1
ATOM 1271 C CA . LEU A 1 158 ? 2.166 14.076 12.055 1.00 78.19 158 LEU A CA 1
ATOM 1272 C C . LEU A 1 158 ? 3.648 13.728 12.272 1.00 78.19 158 LEU A C 1
ATOM 1274 O O . LEU A 1 158 ? 4.257 13.097 11.413 1.00 78.19 158 LEU A O 1
ATOM 1278 N N . GLU A 1 159 ? 4.222 14.101 13.419 1.00 80.69 159 GLU A N 1
ATOM 1279 C CA . GLU A 1 159 ? 5.606 13.765 13.792 1.00 80.69 159 GLU A CA 1
ATOM 1280 C C . GLU A 1 159 ? 5.773 12.257 14.014 1.00 80.69 159 GLU A C 1
ATOM 1282 O O . GLU A 1 159 ? 6.786 11.684 13.613 1.00 80.69 159 GLU A O 1
ATOM 1287 N N . ASN A 1 160 ? 4.759 11.603 14.592 1.00 81.38 160 ASN A N 1
ATOM 1288 C CA . ASN A 1 160 ? 4.742 10.157 14.803 1.00 81.38 160 ASN A CA 1
ATOM 1289 C C . ASN A 1 160 ? 4.754 9.381 13.477 1.00 81.38 160 ASN A C 1
ATOM 1291 O O . ASN A 1 160 ? 5.628 8.538 13.286 1.00 81.38 160 ASN A O 1
ATOM 1295 N N . ILE A 1 161 ? 3.848 9.692 12.540 1.00 80.62 161 ILE A N 1
ATOM 1296 C CA . ILE A 1 161 ? 3.777 8.999 11.236 1.00 80.62 161 ILE A CA 1
ATOM 1297 C C . ILE A 1 161 ? 4.910 9.391 10.274 1.00 80.62 161 ILE A C 1
ATOM 1299 O O . ILE A 1 161 ? 5.292 8.599 9.418 1.00 80.62 161 ILE A O 1
ATOM 1303 N N . SER A 1 162 ? 5.480 10.592 10.423 1.00 76.94 162 SER A N 1
ATOM 1304 C CA . SER A 1 162 ? 6.610 11.059 9.602 1.00 76.94 162 SER A CA 1
ATOM 1305 C C . SER A 1 162 ? 7.976 10.618 10.143 1.00 76.94 162 SER A C 1
ATOM 1307 O O . SER A 1 162 ? 9.002 10.969 9.560 1.00 76.94 162 SER A O 1
ATOM 1309 N N . ASN A 1 163 ? 8.020 9.877 11.255 1.00 83.00 163 ASN A N 1
ATOM 1310 C CA . ASN A 1 163 ? 9.264 9.469 11.898 1.00 83.00 163 ASN A CA 1
ATOM 1311 C C . ASN A 1 163 ? 10.090 8.551 10.977 1.00 83.00 163 ASN A C 1
ATOM 1313 O O . ASN A 1 163 ? 9.651 7.460 10.613 1.00 83.00 163 ASN A O 1
ATOM 1317 N N . ALA A 1 164 ? 11.310 8.972 10.635 1.00 80.69 164 ALA A N 1
ATOM 1318 C CA . ALA A 1 164 ? 12.167 8.257 9.689 1.00 80.69 164 ALA A CA 1
ATOM 1319 C C . ALA A 1 164 ? 12.472 6.808 10.111 1.00 80.69 164 ALA A C 1
ATOM 1321 O O . ALA A 1 164 ? 12.449 5.920 9.266 1.00 80.69 164 ALA A O 1
ATOM 1322 N N . LYS A 1 165 ? 12.683 6.547 11.411 1.00 80.56 165 LYS A N 1
ATOM 1323 C CA . LYS A 1 165 ? 12.972 5.199 11.928 1.00 80.56 165 LYS A CA 1
ATOM 1324 C C . LYS A 1 165 ? 11.722 4.309 11.947 1.00 80.56 165 LYS A C 1
ATOM 1326 O O . LYS A 1 165 ? 11.845 3.102 11.748 1.00 80.56 165 LYS A O 1
ATOM 1331 N N . LEU A 1 166 ? 10.529 4.883 12.147 1.00 81.56 166 LEU A N 1
ATOM 1332 C CA . LEU A 1 166 ? 9.264 4.157 11.967 1.00 81.56 166 LEU A CA 1
ATOM 1333 C C . LEU A 1 166 ? 9.102 3.741 10.500 1.00 81.56 166 LEU A C 1
ATOM 1335 O O . LEU A 1 166 ? 8.895 2.563 10.235 1.00 81.56 166 LEU A O 1
ATOM 1339 N N . ARG A 1 167 ? 9.276 4.685 9.564 1.00 80.50 167 ARG A N 1
ATOM 1340 C CA . ARG A 1 167 ? 9.205 4.424 8.117 1.00 80.50 167 ARG A CA 1
ATOM 1341 C C . ARG A 1 167 ? 10.201 3.364 7.673 1.00 80.50 167 ARG A C 1
ATOM 1343 O O . ARG A 1 167 ? 9.789 2.355 7.130 1.00 80.50 167 ARG A O 1
ATOM 1350 N N . GLU A 1 168 ? 11.483 3.523 7.993 1.00 79.75 168 GLU A N 1
ATOM 1351 C CA . GLU A 1 168 ? 12.524 2.547 7.647 1.00 79.75 168 GLU A CA 1
ATOM 1352 C C . GLU A 1 168 ? 12.220 1.141 8.194 1.00 79.75 168 GLU A C 1
ATOM 1354 O O . GLU A 1 168 ? 12.478 0.149 7.519 1.00 79.75 168 GLU A O 1
ATOM 1359 N N . SER A 1 169 ? 11.613 1.039 9.381 1.00 77.06 169 SER A N 1
ATOM 1360 C CA . SER A 1 169 ? 11.231 -0.243 9.997 1.00 77.06 169 SER A CA 1
ATOM 1361 C C . SER A 1 169 ? 9.984 -0.903 9.389 1.00 77.06 169 SER A C 1
ATOM 1363 O O . SER A 1 169 ? 9.683 -2.041 9.752 1.00 77.06 169 SER A O 1
ATOM 1365 N N . ILE A 1 170 ? 9.252 -0.184 8.534 1.00 76.19 170 ILE A N 1
ATOM 1366 C CA . ILE A 1 170 ? 8.061 -0.642 7.802 1.00 76.19 170 ILE A CA 1
ATOM 1367 C C . ILE A 1 170 ? 8.396 -0.842 6.306 1.00 76.19 170 ILE A C 1
ATOM 1369 O O . ILE A 1 170 ? 7.922 -1.789 5.690 1.00 76.19 170 ILE A O 1
ATOM 1373 N N . ASP A 1 171 ? 9.253 0.019 5.745 1.00 70.00 171 ASP A N 1
ATOM 1374 C CA . ASP A 1 171 ? 9.787 -0.028 4.373 1.00 70.00 171 ASP A CA 1
ATOM 1375 C C . ASP A 1 171 ? 10.900 -1.084 4.205 1.00 70.00 171 ASP A C 1
ATOM 1377 O O . ASP A 1 171 ? 11.311 -1.409 3.083 1.00 70.00 171 ASP A O 1
ATOM 1381 N N . SER A 1 172 ? 11.449 -1.591 5.311 1.00 65.94 172 SER A N 1
ATOM 1382 C CA . SER A 1 172 ? 12.225 -2.832 5.345 1.00 65.94 172 SER A CA 1
ATOM 1383 C C . SER A 1 172 ? 11.287 -4.013 5.583 1.00 65.94 172 SER A C 1
ATOM 1385 O O . SER A 1 172 ? 10.291 -3.882 6.286 1.00 65.94 172 SER A O 1
ATOM 1387 N N . GLU A 1 173 ? 11.619 -5.149 4.961 1.00 65.31 173 GLU A N 1
ATOM 1388 C CA . GLU A 1 173 ? 10.858 -6.406 4.955 1.00 65.31 173 GLU A CA 1
ATOM 1389 C C . GLU A 1 173 ? 10.070 -6.630 6.258 1.00 65.31 173 GLU A C 1
ATOM 1391 O O . GLU A 1 173 ? 10.668 -6.778 7.329 1.00 65.31 173 GLU A O 1
ATOM 1396 N N . ILE A 1 174 ? 8.729 -6.605 6.171 1.00 68.50 174 ILE A N 1
ATOM 1397 C CA . ILE A 1 174 ? 7.837 -6.588 7.340 1.00 68.50 174 ILE A CA 1
ATOM 1398 C C . ILE A 1 174 ? 8.079 -7.849 8.173 1.00 68.50 174 ILE A C 1
ATOM 1400 O O . ILE A 1 174 ? 7.591 -8.939 7.873 1.00 68.50 174 ILE A O 1
ATOM 1404 N N . ARG A 1 175 ? 8.869 -7.690 9.238 1.00 77.19 175 ARG A N 1
ATOM 1405 C CA . ARG A 1 175 ? 9.387 -8.809 10.030 1.00 77.19 175 ARG A CA 1
ATOM 1406 C C . ARG A 1 175 ? 8.224 -9.640 10.587 1.00 77.19 175 ARG A C 1
ATOM 1408 O O . ARG A 1 175 ? 7.382 -9.070 11.281 1.00 77.19 175 ARG A O 1
ATOM 1415 N N . PRO A 1 176 ? 8.205 -10.978 10.419 1.00 80.94 176 PRO A N 1
ATOM 1416 C CA . PRO A 1 176 ? 7.117 -11.826 10.923 1.00 80.94 176 PRO A CA 1
ATOM 1417 C C . PRO A 1 176 ? 6.826 -11.659 12.423 1.00 80.94 176 PRO A C 1
ATOM 1419 O O . PRO A 1 176 ? 5.682 -11.754 12.855 1.00 80.94 176 PRO A O 1
ATOM 1422 N N . GLN A 1 177 ? 7.849 -11.331 13.220 1.00 82.12 177 GLN A N 1
ATOM 1423 C CA . GLN A 1 177 ? 7.721 -11.015 14.649 1.00 82.12 177 GLN A CA 1
ATOM 1424 C C . GLN A 1 177 ? 6.808 -9.802 14.916 1.00 82.12 177 GLN A C 1
ATOM 1426 O O . GLN A 1 177 ? 6.065 -9.794 15.893 1.00 82.12 177 GLN A O 1
ATOM 1431 N N . LEU A 1 178 ? 6.836 -8.799 14.034 1.00 81.38 178 LEU A N 1
ATOM 1432 C CA . LEU A 1 178 ? 6.038 -7.574 14.121 1.00 81.38 178 LEU A CA 1
ATOM 1433 C C . LEU A 1 178 ? 4.558 -7.856 13.826 1.00 81.38 178 LEU A C 1
ATOM 1435 O O . LEU A 1 178 ? 3.680 -7.376 14.541 1.00 81.38 178 LEU A O 1
ATOM 1439 N N . ILE A 1 179 ? 4.301 -8.702 12.821 1.00 87.38 179 ILE A N 1
ATOM 1440 C CA . ILE A 1 179 ? 2.961 -9.195 12.474 1.00 87.38 179 ILE A CA 1
ATOM 1441 C C . ILE A 1 179 ? 2.367 -9.967 13.659 1.00 87.38 179 ILE A C 1
ATOM 1443 O O . ILE A 1 179 ? 1.235 -9.703 14.056 1.00 87.38 179 ILE A O 1
ATOM 1447 N N . LEU A 1 180 ? 3.140 -10.878 14.263 1.00 87.19 180 LEU A N 1
ATOM 1448 C CA . LEU A 1 180 ? 2.711 -11.662 15.427 1.00 87.19 180 LEU A CA 1
ATOM 1449 C C . LEU A 1 180 ? 2.412 -10.785 16.653 1.00 87.19 180 LEU A C 1
ATOM 1451 O O . LEU A 1 180 ? 1.393 -10.996 17.311 1.00 87.19 180 LEU A O 1
ATOM 1455 N N . ALA A 1 181 ? 3.262 -9.794 16.943 1.00 85.19 181 ALA A N 1
ATOM 1456 C CA . ALA A 1 181 ? 3.044 -8.861 18.047 1.00 85.19 181 ALA A CA 1
ATOM 1457 C C . ALA A 1 181 ? 1.731 -8.079 17.874 1.00 85.19 181 ALA A C 1
ATOM 1459 O O . ALA A 1 181 ? 0.923 -8.019 18.800 1.00 85.19 181 ALA A O 1
ATOM 1460 N N . ILE A 1 182 ? 1.475 -7.554 16.671 1.00 85.75 182 ILE A N 1
ATOM 1461 C CA . ILE A 1 182 ? 0.256 -6.790 16.373 1.00 85.75 182 ILE A CA 1
ATOM 1462 C C . ILE A 1 182 ? -0.984 -7.680 16.329 1.00 85.75 182 ILE A C 1
ATOM 1464 O O . ILE A 1 182 ? -2.012 -7.279 16.870 1.00 85.75 182 ILE A O 1
ATOM 1468 N N . ALA A 1 183 ? -0.908 -8.891 15.771 1.00 90.62 183 ALA A N 1
ATOM 1469 C CA . ALA A 1 183 ? -2.005 -9.861 15.811 1.00 90.62 183 ALA A CA 1
ATOM 1470 C C . ALA A 1 183 ? -2.456 -10.125 17.259 1.00 90.62 183 ALA A C 1
ATOM 1472 O O . ALA A 1 183 ? -3.625 -9.942 17.594 1.00 90.62 183 ALA A O 1
ATOM 1473 N N . HIS A 1 184 ? -1.501 -10.437 18.143 1.00 87.81 184 HIS A N 1
ATOM 1474 C CA . HIS A 1 184 ? -1.759 -10.689 19.562 1.00 87.81 184 HIS A CA 1
ATOM 1475 C C . HIS A 1 184 ? -2.274 -9.450 20.317 1.00 87.81 184 HIS A C 1
ATOM 1477 O O . HIS A 1 184 ? -3.105 -9.571 21.212 1.00 87.81 184 HIS A O 1
ATOM 1483 N N . GLN A 1 185 ? -1.774 -8.252 20.004 1.00 85.19 185 GLN A N 1
ATOM 1484 C CA . GLN A 1 185 ? -2.150 -7.014 20.704 1.00 85.19 185 GLN A CA 1
ATOM 1485 C C . GLN A 1 185 ? -3.444 -6.371 20.180 1.00 85.19 185 GLN A C 1
ATOM 1487 O O . GLN A 1 185 ? -4.047 -5.570 20.890 1.00 85.19 185 GLN A O 1
ATOM 1492 N N . THR A 1 186 ? -3.877 -6.702 18.959 1.00 83.00 186 THR A N 1
ATOM 1493 C CA . THR A 1 186 ? -5.107 -6.160 18.347 1.00 83.00 186 THR A CA 1
ATOM 1494 C C . THR A 1 186 ? -6.272 -7.152 18.299 1.00 83.00 186 THR A C 1
ATOM 1496 O O . THR A 1 186 ? -7.339 -6.774 17.820 1.00 83.00 186 THR A O 1
ATOM 1499 N N . ASP A 1 187 ? -6.079 -8.374 18.813 1.00 87.12 187 ASP A N 1
ATOM 1500 C CA . ASP A 1 187 ? -7.031 -9.500 18.763 1.00 87.12 187 ASP A CA 1
ATOM 1501 C C . ASP A 1 187 ? -7.482 -9.828 17.325 1.00 87.12 187 ASP A C 1
ATOM 1503 O O . ASP A 1 187 ? -8.663 -9.987 17.019 1.00 87.12 187 ASP A O 1
ATOM 1507 N N . LYS A 1 188 ? -6.507 -9.865 16.407 1.00 88.25 188 LYS A N 1
ATOM 1508 C CA . LYS A 1 188 ? -6.711 -10.127 14.973 1.00 88.25 188 LYS A CA 1
ATOM 1509 C C . LYS A 1 188 ? -5.928 -11.344 14.523 1.00 88.25 188 LYS A C 1
ATOM 1511 O O . LYS A 1 188 ? -4.898 -11.692 15.102 1.00 88.25 188 LYS A O 1
ATOM 1516 N N . SER A 1 189 ? -6.379 -11.975 13.445 1.00 92.81 189 SER A N 1
ATOM 1517 C CA . SER A 1 189 ? -5.619 -13.063 12.840 1.00 92.81 189 SER A CA 1
ATOM 1518 C C . SER A 1 189 ? -4.300 -12.554 12.238 1.00 92.81 189 SER A C 1
ATOM 1520 O O . SER A 1 189 ? -4.163 -11.393 11.847 1.00 92.81 189 SER A O 1
ATOM 1522 N N . ILE A 1 190 ? -3.314 -13.447 12.132 1.00 89.56 190 ILE A N 1
ATOM 1523 C CA . ILE A 1 190 ? -2.012 -13.168 11.505 1.00 89.56 190 ILE A CA 1
ATOM 1524 C C . ILE A 1 190 ? -2.149 -12.554 10.091 1.00 89.56 190 ILE A C 1
ATOM 1526 O O . ILE A 1 190 ? -1.484 -11.545 9.847 1.00 89.56 190 ILE A O 1
ATOM 1530 N N . PRO A 1 191 ? -2.984 -13.076 9.160 1.00 91.00 191 PRO A N 1
ATOM 1531 C CA . PRO A 1 191 ? -3.139 -12.454 7.843 1.00 91.00 191 PRO A CA 1
ATOM 1532 C C . PRO A 1 191 ? -3.770 -11.055 7.906 1.00 91.00 191 PRO A C 1
ATOM 1534 O O . PRO A 1 191 ? -3.305 -10.166 7.198 1.00 91.00 191 PRO A O 1
ATOM 1537 N N . GLU A 1 192 ? -4.755 -10.814 8.778 1.00 90.00 192 GLU A N 1
ATOM 1538 C CA . GLU A 1 192 ? -5.347 -9.476 8.955 1.00 90.00 192 GLU A CA 1
ATOM 1539 C C . GLU A 1 192 ? -4.333 -8.477 9.528 1.00 90.00 192 GLU A C 1
ATOM 1541 O O . GLU A 1 192 ? -4.255 -7.341 9.066 1.00 90.00 192 GLU A O 1
ATOM 1546 N N . ALA A 1 193 ? -3.521 -8.890 10.506 1.00 89.12 193 ALA A N 1
ATOM 1547 C CA . ALA A 1 193 ? -2.447 -8.064 11.056 1.00 89.12 193 ALA A CA 1
ATOM 1548 C C . ALA A 1 193 ? -1.372 -7.739 10.004 1.00 89.12 193 ALA A C 1
ATOM 1550 O O . ALA A 1 193 ? -0.887 -6.608 9.952 1.00 89.12 193 ALA A O 1
ATOM 1551 N N . GLY A 1 194 ? -1.038 -8.706 9.141 1.00 87.94 194 GLY A N 1
ATOM 1552 C CA . GLY A 1 194 ? -0.138 -8.507 8.005 1.00 87.94 194 GLY A CA 1
ATOM 1553 C C . GLY A 1 194 ? -0.707 -7.509 6.998 1.00 87.94 194 GLY A C 1
ATOM 1554 O O . GLY A 1 194 ? -0.028 -6.550 6.647 1.00 87.94 194 GLY A O 1
ATOM 1555 N N . GLN A 1 195 ? -1.975 -7.669 6.609 1.00 88.88 195 GLN A N 1
ATOM 1556 C CA . GLN A 1 195 ? -2.660 -6.731 5.719 1.00 88.88 195 GLN A CA 1
ATOM 1557 C C . GLN A 1 195 ? -2.698 -5.313 6.308 1.00 88.88 195 GLN A C 1
ATOM 1559 O O . GLN A 1 195 ? -2.340 -4.363 5.623 1.00 88.88 195 GLN A O 1
ATOM 1564 N N . LEU A 1 196 ? -3.056 -5.156 7.586 1.00 88.25 196 LEU A N 1
ATOM 1565 C CA . LEU A 1 196 ? -3.096 -3.848 8.253 1.00 88.25 196 LEU A CA 1
ATOM 1566 C C . LEU A 1 196 ? -1.730 -3.160 8.305 1.00 88.25 196 LEU A C 1
ATOM 1568 O O . LEU A 1 196 ? -1.664 -1.938 8.197 1.00 88.25 196 LEU A O 1
ATOM 1572 N N . LEU A 1 197 ? -0.648 -3.925 8.467 1.00 88.56 197 LEU A N 1
ATOM 1573 C CA . LEU A 1 197 ? 0.714 -3.401 8.394 1.00 88.56 197 LEU A CA 1
ATOM 1574 C C . LEU A 1 197 ? 1.079 -2.942 6.982 1.00 88.56 197 LEU A C 1
ATOM 1576 O O . LEU A 1 197 ? 1.641 -1.859 6.835 1.00 88.56 197 LEU A O 1
ATOM 1580 N N . THR A 1 198 ? 0.720 -3.716 5.959 1.00 88.69 198 THR A N 1
ATOM 1581 C CA . THR A 1 198 ? 0.927 -3.343 4.554 1.00 88.69 198 THR A CA 1
ATOM 1582 C C . THR A 1 198 ? 0.116 -2.098 4.182 1.00 88.69 198 THR A C 1
ATOM 1584 O O . THR A 1 198 ? 0.660 -1.151 3.623 1.00 88.69 198 THR A O 1
ATOM 1587 N N . GLU A 1 199 ? -1.163 -2.028 4.553 1.00 89.69 199 GLU A N 1
ATOM 1588 C CA . GLU A 1 199 ? -2.001 -0.846 4.310 1.00 89.69 199 GLU A CA 1
ATOM 1589 C C . GLU A 1 199 ? -1.473 0.395 5.042 1.00 89.69 199 GLU A C 1
ATOM 1591 O O . GLU A 1 199 ? -1.421 1.481 4.463 1.00 89.69 199 GLU A O 1
ATOM 1596 N N . LEU A 1 200 ? -1.010 0.238 6.288 1.00 90.00 200 LEU A N 1
ATOM 1597 C CA . LEU A 1 200 ? -0.354 1.300 7.051 1.00 90.00 200 LEU A CA 1
ATOM 1598 C C . LEU A 1 200 ? 0.935 1.782 6.365 1.00 90.00 200 LEU A C 1
ATOM 1600 O O . LEU A 1 200 ? 1.144 2.991 6.258 1.00 90.00 200 LEU A O 1
ATOM 1604 N N . ALA A 1 201 ? 1.768 0.863 5.865 1.00 88.69 201 ALA A N 1
ATOM 1605 C CA . ALA A 1 201 ? 2.984 1.174 5.113 1.00 88.69 201 ALA A CA 1
ATOM 1606 C C . ALA A 1 201 ? 2.685 2.039 3.884 1.00 88.69 201 ALA A C 1
ATOM 1608 O O . ALA A 1 201 ? 3.253 3.121 3.713 1.00 88.69 201 ALA A O 1
ATOM 1609 N N . LEU A 1 202 ? 1.746 1.584 3.052 1.00 89.75 202 LEU A N 1
ATOM 1610 C CA . LEU A 1 202 ? 1.366 2.257 1.813 1.00 89.75 202 LEU A CA 1
ATOM 1611 C C . LEU A 1 202 ? 0.748 3.626 2.100 1.00 89.75 202 LEU A C 1
ATOM 1613 O O . LEU A 1 202 ? 1.142 4.620 1.493 1.00 89.75 202 LEU A O 1
ATOM 1617 N N . ASN A 1 203 ? -0.138 3.716 3.091 1.00 90.81 203 ASN A N 1
ATOM 1618 C CA . ASN A 1 203 ? -0.748 4.979 3.489 1.00 90.81 203 ASN A CA 1
ATOM 1619 C C . ASN A 1 203 ? 0.275 5.993 4.038 1.00 90.81 203 ASN A C 1
ATOM 1621 O O . ASN A 1 203 ? 0.171 7.177 3.720 1.00 90.81 203 ASN A O 1
ATOM 1625 N N . ILE A 1 204 ? 1.286 5.565 4.810 1.00 88.56 204 ILE A N 1
ATOM 1626 C CA . ILE A 1 204 ? 2.383 6.447 5.257 1.00 88.56 204 ILE A CA 1
ATOM 1627 C C . ILE A 1 204 ? 3.262 6.881 4.070 1.00 88.56 204 ILE A C 1
ATOM 1629 O O . ILE A 1 204 ? 3.698 8.034 4.014 1.00 88.56 204 ILE A O 1
ATOM 1633 N N . ASN A 1 205 ? 3.519 5.990 3.109 1.00 86.50 205 ASN A N 1
ATOM 1634 C CA . ASN A 1 205 ? 4.354 6.292 1.945 1.00 86.50 205 ASN A CA 1
ATOM 1635 C C . ASN A 1 205 ? 3.700 7.250 0.944 1.00 86.50 205 ASN A C 1
ATOM 1637 O O . ASN A 1 205 ? 4.399 8.104 0.397 1.00 86.50 205 ASN A O 1
ATOM 1641 N N . LEU A 1 206 ? 2.376 7.174 0.787 1.00 88.69 206 LEU A N 1
ATOM 1642 C CA . LEU A 1 206 ? 1.580 8.078 -0.047 1.00 88.69 206 LEU A CA 1
ATOM 1643 C C . LEU A 1 206 ? 1.499 9.520 0.490 1.00 88.69 206 LEU A C 1
ATOM 1645 O O . LEU A 1 206 ? 1.101 10.423 -0.251 1.00 88.69 206 LEU A O 1
ATOM 1649 N N . LEU A 1 207 ? 1.865 9.772 1.753 1.00 84.19 207 LEU A N 1
ATOM 1650 C CA . LEU A 1 207 ? 1.905 11.132 2.291 1.00 84.19 207 LEU A CA 1
ATOM 1651 C C . LEU A 1 207 ? 3.129 11.919 1.783 1.00 84.19 207 LEU A C 1
ATOM 1653 O O . LEU A 1 207 ? 4.244 11.386 1.719 1.00 84.19 207 LEU A O 1
ATOM 1657 N N . PRO A 1 208 ? 2.964 13.222 1.470 1.00 75.69 208 PRO A N 1
ATOM 1658 C CA . PRO A 1 208 ? 4.071 14.064 1.039 1.00 75.69 208 PRO A CA 1
ATOM 1659 C C . PRO A 1 208 ? 5.137 14.155 2.135 1.00 75.69 208 PRO A C 1
ATOM 1661 O O . PRO A 1 208 ? 4.840 14.346 3.314 1.00 75.69 208 PRO A O 1
ATOM 1664 N N . ARG A 1 209 ? 6.407 14.045 1.737 1.00 71.50 209 ARG A N 1
ATOM 1665 C CA . ARG A 1 209 ? 7.539 14.199 2.656 1.00 71.50 209 ARG A CA 1
ATOM 1666 C C . ARG A 1 209 ? 7.655 15.666 3.070 1.00 71.50 209 ARG A C 1
ATOM 1668 O O . ARG A 1 209 ? 7.798 16.526 2.199 1.00 71.50 209 ARG A O 1
ATOM 1675 N N . ASN A 1 210 ? 7.660 15.934 4.376 1.00 60.25 210 ASN A N 1
ATOM 1676 C CA . ASN A 1 210 ? 8.120 17.217 4.906 1.00 60.25 210 ASN A CA 1
ATOM 1677 C C . ASN A 1 210 ? 9.573 17.426 4.436 1.00 60.25 210 ASN A C 1
ATOM 1679 O O . ASN A 1 210 ? 10.432 16.591 4.727 1.00 60.25 210 ASN A O 1
ATOM 1683 N N . ARG A 1 211 ? 9.805 18.485 3.654 1.00 41.16 211 ARG A N 1
ATOM 1684 C CA . ARG A 1 211 ? 11.136 18.955 3.237 1.00 41.16 211 ARG A CA 1
ATOM 1685 C C . ARG A 1 211 ? 11.650 20.008 4.209 1.00 41.16 211 ARG A C 1
ATOM 1687 O O . ARG A 1 211 ? 10.797 20.779 4.700 1.00 41.16 211 ARG A O 1
#